Protein AF-A0A1G1J4V3-F1 (afdb_monomer)

Sequence (254 aa):
MGKGLREAYREEIAFQFPVYTYRNRQYRKEVDMVKKFLILSLFCLLAMSQSAKAEDSEPIQLAIFNPIQIVPETDSINGARLSLFYTVNKDVSGLSLVWLGVNRATGDVKGVEIGLGNWVEGSSYGLQAGLLNHAGKRFVGLQYGAVNITEGDFTGIQWGFVNWTEGFMHGSRCGVVNISKGQSAGADLGIVNYNDGSFNGFQGGFFNYAAEMRGVQLGLVNYTKSLNGLQIGLGNYNGNKEPLEFMVLVNWSF

Radius of gyration: 25.22 Å; Cα contacts (8 Å, |Δi|>4): 722; chains: 1; bounding box: 58×49×83 Å

Mean predicted aligned error: 10.56 Å

Solvent-accessible surface area (backbone atoms only — not comparable to full-atom values): 11334 Å² total; per-residue (Å²): 140,72,61,69,61,57,51,54,57,52,51,52,54,51,70,76,39,55,68,62,58,49,52,52,53,52,52,49,50,51,52,50,49,51,49,51,51,52,50,49,52,53,48,53,62,62,66,70,70,80,82,77,83,87,61,85,50,45,51,66,35,51,25,52,39,68,87,53,45,80,53,61,49,84,40,27,37,52,36,42,36,44,24,45,32,24,43,52,27,20,31,39,36,39,45,33,42,19,76,70,21,32,44,39,27,69,30,40,37,42,37,39,39,38,20,47,25,37,40,27,55,21,34,37,39,36,39,38,40,18,48,34,33,40,19,53,24,38,34,39,38,40,38,41,27,46,32,35,41,24,55,20,35,37,38,39,39,39,39,24,47,33,35,39,32,43,26,46,36,36,39,37,39,40,26,47,34,37,41,31,55,26,43,35,40,38,37,40,40,24,46,34,33,40,29,67,23,39,37,38,39,39,38,39,27,46,34,38,39,20,39,31,34,35,37,39,38,41,22,48,31,33,38,25,53,32,52,38,35,43,34,38,19,66,35,24,38,28,56,67,43,46,85,48,42,66,30,63,53,52,38,51,26,127

Structure (mmCIF, N/CA/C/O backbone):
data_AF-A0A1G1J4V3-F1
#
_entry.id   AF-A0A1G1J4V3-F1
#
loop_
_atom_site.group_PDB
_atom_site.id
_atom_site.type_symbol
_atom_site.label_atom_id
_atom_site.label_alt_id
_atom_site.label_comp_id
_atom_site.label_asym_id
_atom_site.label_entity_id
_atom_site.label_seq_id
_atom_site.pdbx_PDB_ins_code
_atom_site.Cartn_x
_atom_site.Cartn_y
_atom_site.Cartn_z
_atom_site.occupancy
_atom_site.B_iso_or_equiv
_atom_site.auth_seq_id
_atom_site.auth_comp_id
_atom_site.auth_asym_id
_atom_site.auth_atom_id
_atom_site.pdbx_PDB_model_num
ATOM 1 N N . MET A 1 1 ? 17.189 38.653 52.698 1.00 56.31 1 MET A N 1
ATOM 2 C CA . MET A 1 1 ? 18.578 38.548 52.191 1.00 56.31 1 MET A CA 1
ATOM 3 C C . MET A 1 1 ? 18.807 37.325 51.276 1.00 56.31 1 MET A C 1
ATOM 5 O O . MET A 1 1 ? 19.892 36.773 51.274 1.00 56.31 1 MET A O 1
ATOM 9 N N . GLY A 1 2 ? 17.812 36.877 50.487 1.00 58.66 2 GLY A N 1
ATOM 10 C CA . GLY A 1 2 ? 17.893 35.587 49.765 1.00 58.66 2 GLY A CA 1
ATOM 11 C C . GLY A 1 2 ? 17.504 35.604 48.280 1.00 58.66 2 GLY A C 1
ATOM 12 O O . GLY A 1 2 ? 17.433 34.538 47.671 1.00 58.66 2 GLY A O 1
ATOM 13 N N . LYS A 1 3 ? 17.206 36.771 47.692 1.00 56.06 3 LYS A N 1
ATOM 14 C CA . LYS A 1 3 ? 16.981 36.913 46.238 1.00 56.06 3 LYS A CA 1
ATOM 15 C C . LYS A 1 3 ? 18.261 37.343 45.510 1.00 56.06 3 LYS A C 1
ATOM 17 O O . LYS A 1 3 ? 18.681 36.629 44.612 1.00 56.06 3 LYS A O 1
ATOM 22 N N . GLY A 1 4 ? 18.955 38.375 46.002 1.00 59.69 4 GLY A N 1
ATOM 23 C CA . GLY A 1 4 ? 20.190 38.879 45.375 1.00 59.69 4 GLY A CA 1
ATOM 24 C C . GLY A 1 4 ? 21.350 37.874 45.319 1.00 59.69 4 GLY A C 1
ATOM 25 O O . GLY A 1 4 ? 22.029 37.786 44.306 1.00 59.69 4 GLY A O 1
ATOM 26 N N . LEU A 1 5 ? 21.528 37.032 46.347 1.00 56.00 5 LEU A N 1
ATOM 27 C CA . LEU A 1 5 ? 22.548 35.970 46.319 1.00 56.00 5 LEU A CA 1
ATOM 28 C C . LEU A 1 5 ? 22.244 34.890 45.266 1.00 56.00 5 LEU A C 1
ATOM 30 O O . LEU A 1 5 ? 23.160 34.347 44.668 1.00 56.00 5 LEU A O 1
ATOM 34 N N . ARG A 1 6 ? 20.968 34.592 44.982 1.00 58.69 6 ARG A N 1
ATOM 35 C CA . ARG A 1 6 ? 20.606 33.606 43.948 1.00 58.69 6 ARG A CA 1
ATOM 36 C C . ARG A 1 6 ? 20.805 34.132 42.529 1.00 58.69 6 ARG A C 1
ATOM 38 O O . ARG A 1 6 ? 21.073 33.335 41.637 1.00 58.69 6 ARG A O 1
ATOM 45 N N . GLU A 1 7 ? 20.667 35.438 42.324 1.00 61.53 7 GLU A N 1
ATOM 46 C CA . GLU A 1 7 ? 20.949 36.078 41.036 1.00 61.53 7 GLU A CA 1
ATOM 47 C C . GLU A 1 7 ? 22.458 36.167 40.788 1.00 61.53 7 GLU A C 1
ATOM 49 O O . GLU A 1 7 ? 22.907 35.722 39.736 1.00 61.53 7 GLU A O 1
ATOM 54 N N . ALA A 1 8 ? 23.244 36.575 41.792 1.00 59.72 8 ALA A N 1
ATOM 55 C CA . ALA A 1 8 ? 24.705 36.636 41.691 1.00 59.72 8 ALA A CA 1
ATOM 56 C C . ALA A 1 8 ? 25.340 35.268 41.358 1.00 59.72 8 ALA A C 1
ATOM 58 O O . ALA A 1 8 ? 26.113 35.161 40.409 1.00 59.72 8 ALA A O 1
ATOM 59 N N . TYR A 1 9 ? 24.930 34.192 42.045 1.00 57.94 9 TYR A N 1
ATOM 60 C CA . TYR A 1 9 ? 25.409 32.832 41.743 1.00 57.94 9 TYR A CA 1
ATOM 61 C C . TYR A 1 9 ? 24.977 32.331 40.352 1.00 57.94 9 TYR A C 1
ATOM 63 O O . TYR A 1 9 ? 25.657 31.507 39.741 1.00 57.94 9 TYR A O 1
ATOM 71 N N . ARG A 1 10 ? 23.833 32.797 39.830 1.00 59.44 10 ARG A N 1
ATOM 72 C CA . ARG A 1 10 ? 23.336 32.396 38.504 1.00 59.44 10 ARG A CA 1
ATOM 73 C C . ARG A 1 10 ? 24.115 33.081 37.380 1.00 59.44 10 ARG A C 1
ATOM 75 O O . ARG A 1 10 ? 24.318 32.459 36.337 1.00 59.44 10 ARG A O 1
ATOM 82 N N . GLU A 1 11 ? 24.542 34.325 37.584 1.00 59.97 11 GLU A N 1
ATOM 83 C CA . GLU A 1 11 ? 25.385 35.053 36.631 1.00 59.97 11 GLU A CA 1
ATOM 84 C C . GLU A 1 11 ? 26.816 34.504 36.594 1.00 59.97 11 GLU A C 1
ATOM 86 O O . GLU A 1 11 ? 27.369 34.316 35.510 1.00 59.97 11 GLU A O 1
ATOM 91 N N . GLU A 1 12 ? 27.373 34.132 37.747 1.00 56.44 12 GLU A N 1
ATOM 92 C CA . GLU A 1 12 ? 28.728 33.575 37.852 1.00 56.44 12 GLU A CA 1
ATOM 93 C C . GLU A 1 12 ? 28.860 32.225 37.115 1.00 56.44 12 GLU A C 1
ATOM 95 O O . GLU A 1 12 ? 29.763 32.033 36.297 1.00 56.44 12 GLU A O 1
ATOM 100 N N . ILE A 1 13 ? 27.879 31.326 37.273 1.00 58.06 13 ILE A N 1
ATOM 101 C CA . ILE A 1 13 ? 27.831 30.039 36.550 1.00 58.06 13 ILE A CA 1
ATOM 102 C C . ILE A 1 13 ? 27.669 30.242 35.031 1.00 58.06 13 ILE A C 1
ATOM 104 O O . ILE A 1 13 ? 28.211 29.469 34.234 1.00 58.06 13 ILE A O 1
ATOM 108 N N . ALA A 1 14 ? 26.933 31.275 34.606 1.00 58.00 14 ALA A N 1
ATOM 109 C CA . ALA A 1 14 ? 26.727 31.574 33.190 1.00 58.00 14 ALA A CA 1
ATOM 110 C C . ALA A 1 14 ? 28.000 32.101 32.505 1.00 58.00 14 ALA A C 1
ATOM 112 O O . ALA A 1 14 ? 28.198 31.829 31.319 1.00 58.00 14 ALA A O 1
ATOM 113 N N . PHE A 1 15 ? 28.858 32.806 33.249 1.00 57.84 15 PHE A N 1
ATOM 114 C CA . PHE A 1 15 ? 30.133 33.333 32.763 1.00 57.84 15 PHE A CA 1
ATOM 115 C C . PHE A 1 15 ? 31.221 32.251 32.677 1.00 57.84 15 PHE A C 1
ATOM 117 O O . PHE A 1 15 ? 32.025 32.249 31.748 1.00 57.84 15 PHE A O 1
ATOM 124 N N . GLN A 1 16 ? 31.216 31.293 33.608 1.00 56.09 16 GLN A N 1
ATOM 125 C CA . GLN A 1 16 ? 32.268 30.278 33.726 1.00 56.09 16 GLN A CA 1
ATOM 126 C C . GLN A 1 16 ? 32.087 29.084 32.766 1.00 56.09 16 GLN A C 1
ATOM 128 O O . GLN A 1 16 ? 33.067 28.438 32.398 1.00 56.09 16 GLN A O 1
ATOM 133 N N . PHE A 1 17 ? 30.858 28.813 32.298 1.00 52.53 17 PHE A N 1
ATOM 134 C CA . PHE A 1 17 ? 30.551 27.701 31.381 1.00 52.53 17 PHE A CA 1
ATOM 135 C C . PHE A 1 17 ? 29.611 28.098 30.217 1.00 52.53 17 PHE A C 1
ATOM 137 O O . PHE A 1 17 ? 28.511 27.545 30.081 1.00 52.53 17 PHE A O 1
ATOM 144 N N . PRO A 1 18 ? 30.024 29.014 29.319 1.00 54.16 18 PRO A N 1
ATOM 145 C CA . PRO A 1 18 ? 29.183 29.522 28.226 1.00 54.16 18 PRO A CA 1
ATOM 146 C C . PRO A 1 18 ? 28.734 28.434 27.230 1.00 54.16 18 PRO A C 1
ATOM 148 O O . PRO A 1 18 ? 27.651 28.516 26.651 1.00 54.16 18 PRO A O 1
ATOM 151 N N . VAL A 1 19 ? 29.516 27.361 27.067 1.00 54.78 19 VAL A N 1
ATOM 152 C CA . VAL A 1 19 ? 29.184 26.230 26.177 1.00 54.78 19 VAL A CA 1
ATOM 153 C C . VAL A 1 19 ? 28.007 25.398 26.720 1.00 54.78 19 VAL A C 1
ATOM 155 O O . VAL A 1 19 ? 27.162 24.938 25.949 1.00 54.78 19 VAL A O 1
ATOM 158 N N . TYR A 1 20 ? 27.888 25.251 28.045 1.00 49.25 20 TYR A N 1
ATOM 159 C CA . TYR A 1 20 ? 26.800 24.496 28.686 1.00 49.25 20 TYR A CA 1
ATOM 160 C C . TYR A 1 20 ? 25.460 25.241 28.632 1.00 49.25 20 TYR A C 1
ATOM 162 O O . TYR A 1 20 ? 24.407 24.635 28.408 1.00 49.25 20 TYR A O 1
ATOM 170 N N . THR A 1 21 ? 25.476 26.563 28.804 1.00 55.34 21 THR A N 1
ATOM 171 C CA . THR A 1 21 ? 24.269 27.399 28.723 1.00 55.34 21 THR A CA 1
ATOM 172 C C . THR A 1 21 ? 23.759 27.536 27.286 1.00 55.34 21 THR A C 1
ATOM 174 O O . THR A 1 21 ? 22.542 27.521 27.075 1.00 55.34 21 THR A O 1
ATOM 177 N N . TYR A 1 22 ? 24.651 27.585 26.289 1.00 54.62 22 TYR A N 1
ATOM 178 C CA . TYR A 1 22 ? 24.273 27.633 24.871 1.00 54.62 22 TYR A CA 1
ATOM 179 C C . TYR A 1 22 ? 23.640 26.317 24.391 1.00 54.62 22 TYR A C 1
ATOM 181 O O . TYR A 1 22 ? 22.544 26.329 23.821 1.00 54.62 22 TYR A O 1
ATOM 189 N N . ARG A 1 23 ? 24.258 25.170 24.718 1.00 55.69 23 ARG A N 1
ATOM 190 C CA . ARG A 1 23 ? 23.753 23.826 24.379 1.00 55.69 23 ARG A CA 1
ATOM 191 C C . ARG A 1 23 ? 22.359 23.566 24.962 1.00 55.69 23 ARG A C 1
ATOM 193 O O . ARG A 1 23 ? 21.488 23.047 24.271 1.00 55.69 23 ARG A O 1
ATOM 200 N N . ASN A 1 24 ? 22.103 24.021 26.190 1.00 59.16 24 ASN A N 1
ATOM 201 C CA . ASN A 1 24 ? 20.788 23.915 26.831 1.00 59.16 24 ASN A CA 1
ATOM 202 C C . ASN A 1 24 ? 19.710 24.817 26.204 1.00 59.16 24 ASN A C 1
ATOM 204 O O . ASN A 1 24 ? 18.535 24.451 26.212 1.00 59.16 24 ASN A O 1
ATOM 208 N N . ARG A 1 25 ? 20.066 25.993 25.662 1.00 63.16 25 ARG A N 1
ATOM 209 C CA . ARG A 1 25 ? 19.109 26.848 24.933 1.00 63.16 25 ARG A CA 1
ATOM 210 C C . ARG A 1 25 ? 18.728 26.243 23.586 1.00 63.16 25 ARG A C 1
ATOM 212 O O . ARG A 1 25 ? 17.556 26.295 23.227 1.00 63.16 25 ARG A O 1
ATOM 219 N N . GLN A 1 26 ? 19.691 25.673 22.865 1.00 66.12 26 GLN A N 1
ATOM 220 C CA . GLN A 1 26 ? 19.433 25.009 21.588 1.00 66.12 26 GLN A CA 1
ATOM 221 C C . GLN A 1 26 ? 18.597 23.735 21.782 1.00 66.12 26 GLN A C 1
ATOM 223 O O . GLN A 1 26 ? 17.546 23.608 21.162 1.00 66.12 26 GLN A O 1
ATOM 228 N N . TYR A 1 27 ? 18.969 22.886 22.746 1.00 69.25 27 TYR A N 1
ATOM 229 C CA . TYR A 1 27 ? 18.196 21.696 23.118 1.00 69.25 27 TYR A CA 1
ATOM 230 C C . TYR A 1 27 ? 16.759 22.044 23.534 1.00 69.25 27 TYR A C 1
ATOM 232 O O . TYR A 1 27 ? 15.804 21.405 23.105 1.00 69.25 27 TYR A O 1
ATOM 240 N N . ARG A 1 28 ? 16.567 23.115 24.318 1.00 74.12 28 ARG A N 1
ATOM 241 C CA . ARG A 1 28 ? 15.226 23.583 24.701 1.00 74.12 28 ARG A CA 1
ATOM 242 C C . ARG A 1 28 ? 14.405 24.045 23.494 1.00 74.12 28 ARG A C 1
ATOM 244 O O . ARG A 1 28 ? 13.230 23.714 23.422 1.00 74.12 28 ARG A O 1
ATOM 251 N N . LYS A 1 29 ? 15.013 24.753 22.535 1.00 76.62 29 LYS A N 1
ATOM 252 C CA . LYS A 1 29 ? 14.343 25.161 21.288 1.00 76.62 29 LYS A CA 1
ATOM 253 C C . LYS A 1 29 ? 13.947 23.963 20.425 1.00 76.62 29 LYS A C 1
ATOM 255 O O . LYS A 1 29 ? 12.850 23.977 19.882 1.00 76.62 29 LYS A O 1
ATOM 260 N N . GLU A 1 30 ? 14.803 22.951 20.311 1.00 76.19 30 GLU A N 1
ATOM 261 C CA . GLU A 1 30 ? 14.510 21.715 19.571 1.00 76.19 30 GLU A CA 1
ATOM 262 C C . GLU A 1 30 ? 13.371 20.934 20.235 1.00 76.19 30 GLU A C 1
ATOM 264 O O . GLU A 1 30 ? 12.400 20.581 19.572 1.00 76.19 30 GLU A O 1
ATOM 269 N N . VAL A 1 31 ? 13.409 20.765 21.560 1.00 75.75 31 VAL A N 1
ATOM 270 C CA . VAL A 1 31 ? 12.320 20.132 22.323 1.00 75.75 31 VAL A CA 1
ATOM 271 C C . VAL A 1 31 ? 11.013 20.918 22.194 1.00 75.75 31 VAL A C 1
ATOM 273 O O . VAL A 1 31 ? 9.955 20.320 22.009 1.00 75.75 31 VAL A O 1
ATOM 276 N N . ASP A 1 32 ? 11.056 22.249 22.262 1.00 81.25 32 ASP A N 1
ATOM 277 C CA . ASP A 1 32 ? 9.870 23.096 22.101 1.00 81.25 32 ASP A CA 1
ATOM 278 C C . ASP A 1 32 ? 9.332 23.059 20.664 1.00 81.25 32 ASP A C 1
ATOM 280 O O . ASP A 1 32 ? 8.120 23.094 20.460 1.00 81.25 32 ASP A O 1
ATOM 284 N N . MET A 1 33 ? 10.210 22.953 19.665 1.00 80.44 33 MET A N 1
ATOM 285 C CA . MET A 1 33 ? 9.840 22.778 18.260 1.00 80.44 33 MET A CA 1
ATOM 286 C C . MET A 1 33 ? 9.161 21.424 18.038 1.00 80.44 33 MET A C 1
ATOM 288 O O . MET A 1 33 ? 8.080 21.383 17.456 1.00 80.44 33 MET A O 1
ATOM 292 N N . VAL A 1 34 ? 9.734 20.341 18.571 1.00 76.50 34 VAL A N 1
ATOM 293 C CA . VAL A 1 34 ? 9.153 18.991 18.514 1.00 76.50 34 VAL A CA 1
ATOM 294 C C . VAL A 1 34 ? 7.804 18.954 19.230 1.00 76.50 34 VAL A C 1
ATOM 296 O O . VAL A 1 34 ? 6.837 18.446 18.677 1.00 76.50 34 VAL A O 1
ATOM 299 N N . LYS A 1 35 ? 7.683 19.563 20.415 1.00 78.31 35 LYS A N 1
ATOM 300 C CA . LYS A 1 35 ? 6.399 19.676 21.127 1.00 78.31 35 LYS A CA 1
ATOM 301 C C . LYS A 1 35 ? 5.358 20.444 20.323 1.00 78.31 35 LYS A C 1
ATOM 303 O O . LYS A 1 35 ? 4.226 19.990 20.226 1.00 78.31 35 LYS A O 1
ATOM 308 N N . LYS A 1 36 ? 5.721 21.586 19.731 1.00 81.31 36 LYS A N 1
ATOM 309 C CA . LYS A 1 36 ? 4.812 22.367 18.875 1.00 81.31 36 LYS A CA 1
ATOM 310 C C . LYS A 1 36 ? 4.374 21.573 17.651 1.00 81.31 36 LYS A C 1
ATOM 312 O O . LYS A 1 36 ? 3.202 21.620 17.303 1.00 81.31 36 LYS A O 1
ATOM 317 N N . PHE A 1 37 ? 5.286 20.822 17.040 1.00 84.38 37 PHE A N 1
ATOM 318 C CA . PHE A 1 37 ? 4.980 19.948 15.912 1.00 84.38 37 PHE A CA 1
ATOM 319 C C . PHE A 1 37 ? 4.046 18.795 16.315 1.00 84.38 37 PHE A C 1
ATOM 321 O O . PHE A 1 37 ? 3.071 18.521 15.620 1.00 84.38 37 PHE A O 1
ATOM 328 N N . LEU A 1 38 ? 4.276 18.169 17.473 1.00 76.19 38 LEU A N 1
ATOM 329 C CA . LEU A 1 38 ? 3.398 17.137 18.036 1.00 76.19 38 LEU A CA 1
ATOM 330 C C . LEU A 1 38 ? 2.008 17.685 18.389 1.00 76.19 38 LEU A C 1
ATOM 332 O O . LEU A 1 38 ? 1.002 17.050 18.102 1.00 76.19 38 LEU A O 1
ATOM 336 N N . ILE A 1 39 ? 1.931 18.885 18.964 1.00 78.38 39 ILE A N 1
ATOM 337 C CA . ILE A 1 39 ? 0.656 19.542 19.282 1.00 78.38 39 ILE A CA 1
ATOM 338 C C . ILE A 1 39 ? -0.091 19.919 18.000 1.00 78.38 39 ILE A C 1
ATOM 340 O O . ILE A 1 39 ? -1.295 19.707 17.915 1.00 78.38 39 ILE A O 1
ATOM 344 N N . LEU A 1 40 ? 0.609 20.453 16.995 1.00 77.44 40 LEU A N 1
ATOM 345 C CA . LEU A 1 40 ? 0.008 20.836 15.720 1.00 77.44 40 LEU A CA 1
ATOM 346 C C . LEU A 1 40 ? -0.489 19.611 14.947 1.00 77.44 40 LEU A C 1
ATOM 348 O O . LEU A 1 40 ? -1.598 19.637 14.429 1.00 77.44 40 LEU A O 1
ATOM 352 N N . SER A 1 41 ? 0.291 18.528 14.914 1.00 73.88 41 SER A N 1
ATOM 353 C CA . SER A 1 41 ? -0.138 17.266 14.301 1.00 73.88 41 SER A CA 1
ATOM 354 C C . SER A 1 41 ? -1.334 16.663 15.036 1.00 73.88 41 SER A C 1
ATOM 356 O O . SER A 1 41 ? -2.308 16.301 14.383 1.00 73.88 41 SER A O 1
ATOM 358 N N . LEU A 1 42 ? -1.337 16.655 16.373 1.00 68.56 42 LEU A N 1
ATOM 359 C CA . LEU A 1 42 ? -2.493 16.229 17.166 1.00 68.56 42 LEU A CA 1
ATOM 360 C C . LEU A 1 42 ? -3.731 17.101 16.898 1.00 68.56 42 LEU A C 1
ATOM 362 O O . LEU A 1 42 ? -4.834 16.582 16.764 1.00 68.56 42 LEU A O 1
ATOM 366 N N . PHE A 1 43 ? -3.561 18.418 16.766 1.00 73.62 43 PHE A N 1
ATOM 367 C CA . PHE A 1 43 ? -4.651 19.342 16.452 1.00 73.62 43 PHE A CA 1
ATOM 368 C C . PHE A 1 43 ? -5.197 19.139 15.032 1.00 73.62 43 PHE A C 1
ATOM 370 O O . PHE A 1 43 ? -6.410 19.122 14.843 1.00 73.62 43 PHE A O 1
ATOM 377 N N . CYS A 1 44 ? -4.327 18.924 14.040 1.00 66.62 44 CYS A N 1
ATOM 378 C CA . CYS A 1 44 ? -4.737 18.575 12.680 1.00 66.62 44 CYS A CA 1
ATOM 379 C C . CYS A 1 44 ? -5.500 17.244 12.649 1.00 66.62 44 CYS A C 1
ATOM 381 O O . CYS A 1 44 ? -6.539 17.173 12.003 1.00 66.62 44 CYS A O 1
ATOM 383 N N . LEU A 1 45 ? -5.045 16.230 13.395 1.00 58.91 45 LEU A N 1
ATOM 384 C CA . LEU A 1 45 ? -5.743 14.946 13.527 1.00 58.91 45 LEU A CA 1
ATOM 385 C C . LEU A 1 45 ? -7.141 15.109 14.146 1.00 58.91 45 LEU A C 1
ATOM 387 O O . LEU A 1 45 ? -8.095 14.502 13.669 1.00 58.91 45 LEU A O 1
ATOM 391 N N . LEU A 1 46 ? -7.287 15.971 15.158 1.00 54.62 46 LEU A N 1
ATOM 392 C CA . LEU A 1 46 ? -8.581 16.273 15.782 1.00 54.62 46 LEU A CA 1
ATOM 393 C C . LEU A 1 46 ? -9.506 17.092 14.865 1.00 54.62 46 LEU A C 1
ATOM 395 O O . LEU A 1 46 ? -10.721 16.896 14.884 1.00 54.62 46 LEU A O 1
ATOM 399 N N . ALA A 1 47 ? -8.954 17.985 14.039 1.00 53.47 47 ALA A N 1
ATOM 400 C CA . ALA A 1 47 ? -9.716 18.844 13.131 1.00 53.47 47 ALA A CA 1
ATOM 401 C C . ALA A 1 47 ? -10.296 18.102 11.909 1.00 53.47 47 ALA A C 1
ATOM 403 O O . ALA A 1 47 ? -11.242 18.592 11.294 1.00 53.47 47 ALA A O 1
ATOM 404 N N . MET A 1 48 ? -9.783 16.912 11.571 1.00 52.09 48 MET A N 1
ATOM 405 C CA . MET A 1 48 ? -10.285 16.086 10.459 1.00 52.09 48 MET A CA 1
ATOM 406 C C . MET A 1 48 ? -11.575 15.307 10.788 1.00 52.09 48 MET A C 1
ATOM 408 O O . MET A 1 48 ? -12.081 14.575 9.943 1.00 52.09 48 MET A O 1
ATOM 412 N N . SER A 1 49 ? -12.147 15.488 11.982 1.00 51.56 49 SER A N 1
ATOM 413 C CA . SER A 1 49 ? -13.353 14.786 12.453 1.00 51.56 49 SER A CA 1
ATOM 414 C C . SER A 1 49 ? -14.692 15.353 11.942 1.00 51.56 49 SER A C 1
ATOM 416 O O . SER A 1 49 ? -15.753 14.862 12.322 1.00 51.56 49 SER A O 1
ATOM 418 N N . GLN A 1 50 ? -14.702 16.356 11.057 1.00 55.91 50 GLN A N 1
ATOM 419 C CA . GLN A 1 50 ? -15.959 16.939 10.567 1.00 55.91 50 GLN A CA 1
ATOM 420 C C . GLN A 1 50 ? -16.414 16.354 9.225 1.00 55.91 50 GLN A C 1
ATOM 422 O O . GLN A 1 50 ? -16.081 16.877 8.164 1.00 55.91 50 GLN A O 1
ATOM 427 N N . SER A 1 51 ? -17.237 15.301 9.291 1.00 48.47 51 SER A N 1
ATOM 428 C CA . SER A 1 51 ? -18.523 15.165 8.571 1.00 48.47 51 SER A CA 1
ATOM 429 C C . SER A 1 51 ? -18.940 13.696 8.426 1.00 48.47 51 SER A C 1
ATOM 431 O O . SER A 1 51 ? -18.380 12.952 7.616 1.00 48.47 51 SER A O 1
ATOM 433 N N . ALA A 1 52 ? -19.994 13.306 9.144 1.00 42.50 52 ALA A N 1
ATOM 434 C CA . ALA A 1 52 ? -21.005 12.346 8.700 1.00 42.50 52 ALA A CA 1
ATOM 435 C C . ALA A 1 52 ? -22.235 12.478 9.613 1.00 42.50 52 ALA A C 1
ATOM 437 O O . ALA A 1 52 ? -22.100 12.720 10.810 1.00 42.50 52 ALA A O 1
ATOM 438 N N . LYS A 1 53 ? -23.430 12.392 9.021 1.00 43.53 53 LYS A N 1
ATOM 439 C CA . LYS A 1 53 ? -24.719 12.430 9.725 1.00 43.53 53 LYS A CA 1
ATOM 440 C C . LYS A 1 53 ? -24.753 11.371 10.832 1.00 43.53 53 LYS A C 1
ATOM 442 O O . LYS A 1 53 ? -24.276 10.265 10.609 1.00 43.53 53 LYS A O 1
ATOM 447 N N . ALA A 1 54 ? -25.341 11.726 11.973 1.00 43.16 54 ALA A N 1
ATOM 448 C CA . ALA A 1 54 ? -25.546 10.841 13.113 1.00 43.16 54 ALA A CA 1
ATOM 449 C C . ALA A 1 54 ? -26.440 9.647 12.728 1.00 43.16 54 ALA A C 1
ATOM 451 O O . ALA A 1 54 ? -27.664 9.750 12.704 1.00 43.16 54 ALA A O 1
ATOM 452 N N . GLU A 1 55 ? -25.799 8.542 12.361 1.00 56.72 55 GLU A N 1
ATOM 453 C CA . GLU A 1 55 ? -26.207 7.209 12.797 1.00 56.72 55 GLU A CA 1
ATOM 454 C C . GLU A 1 55 ? -25.789 7.102 14.276 1.00 56.72 55 GLU A C 1
ATOM 456 O O . GLU A 1 55 ? -24.779 7.714 14.655 1.00 56.72 55 GLU A O 1
ATOM 461 N N . ASP A 1 56 ? -26.586 6.433 15.116 1.00 69.06 56 ASP A N 1
ATOM 462 C CA . ASP A 1 56 ? -26.277 6.251 16.540 1.00 69.06 56 ASP A CA 1
ATOM 463 C C . ASP A 1 56 ? -24.841 5.722 16.663 1.00 69.06 56 ASP A C 1
ATOM 465 O O . ASP A 1 56 ? -24.519 4.619 16.221 1.00 69.06 56 ASP A O 1
ATOM 469 N N . SER A 1 57 ? -23.942 6.582 17.143 1.00 85.00 57 SER A N 1
ATOM 470 C CA . SER A 1 57 ? -22.516 6.297 17.228 1.00 85.00 57 SER A CA 1
ATOM 471 C C . SER A 1 57 ? -22.030 6.599 18.627 1.00 85.00 57 SER A C 1
ATOM 473 O O . SER A 1 57 ? -22.285 7.669 19.185 1.00 85.00 57 SER A O 1
ATOM 475 N N . GLU A 1 58 ? -21.322 5.634 19.193 1.00 93.56 58 GLU A N 1
ATOM 476 C CA . GLU A 1 58 ? -20.844 5.715 20.559 1.00 93.56 58 GLU A CA 1
ATOM 477 C C . GLU A 1 58 ? -19.517 6.486 20.596 1.00 93.56 58 GLU A C 1
ATOM 479 O O . GLU A 1 58 ? -18.642 6.280 19.747 1.00 93.56 58 GLU A O 1
ATOM 484 N N . PRO A 1 59 ? -19.313 7.395 21.562 1.00 94.25 59 PRO A N 1
ATOM 485 C CA . PRO A 1 59 ? -18.114 8.225 21.598 1.00 94.25 59 PRO A CA 1
ATOM 486 C C . PRO A 1 59 ? -16.870 7.463 22.070 1.00 94.25 59 PRO A C 1
ATOM 488 O O . PRO A 1 59 ? -15.741 7.846 21.755 1.00 94.25 59 PRO A O 1
ATOM 491 N N . ILE A 1 60 ? -17.052 6.411 22.872 1.00 94.06 60 ILE A N 1
ATOM 492 C CA . ILE A 1 60 ? -15.964 5.654 23.491 1.00 94.06 60 ILE A CA 1
ATOM 493 C C . ILE A 1 60 ? -16.266 4.160 23.392 1.00 94.06 60 ILE A C 1
ATOM 495 O O . ILE A 1 60 ? -17.325 3.710 23.813 1.00 94.06 60 ILE A O 1
ATOM 499 N N . GLN A 1 61 ? -15.287 3.394 22.918 1.00 95.00 61 GLN A N 1
ATOM 500 C CA . GLN A 1 61 ? -15.287 1.935 22.922 1.00 95.00 61 GLN A CA 1
ATOM 501 C C . GLN A 1 61 ? -14.100 1.416 23.731 1.00 95.00 61 GLN A C 1
ATOM 503 O O . GLN A 1 61 ? -12.961 1.838 23.525 1.00 95.00 61 GLN A O 1
ATOM 508 N N . LEU A 1 62 ? -14.375 0.460 24.616 1.00 95.69 62 LEU A N 1
ATOM 509 C CA . LEU A 1 62 ? -13.391 -0.290 25.392 1.00 95.69 62 LEU A CA 1
ATOM 510 C C . LEU A 1 62 ? -13.595 -1.785 25.145 1.00 95.69 62 LEU A C 1
ATOM 512 O O . LEU A 1 62 ? -14.708 -2.294 25.284 1.00 95.69 62 LEU A O 1
ATOM 516 N N . ALA A 1 63 ? -12.518 -2.496 24.819 1.00 94.44 63 ALA A N 1
ATOM 517 C CA . ALA A 1 63 ? -12.559 -3.932 24.558 1.00 94.44 63 ALA A CA 1
ATOM 518 C C . ALA A 1 63 ? -11.329 -4.654 25.123 1.00 94.44 63 ALA A C 1
ATOM 520 O O . ALA A 1 63 ? -10.226 -4.112 25.141 1.00 94.44 63 ALA A O 1
ATOM 521 N N . ILE A 1 64 ? -11.485 -5.913 25.534 1.00 89.81 64 ILE A N 1
ATOM 522 C CA . ILE A 1 64 ? -10.336 -6.785 25.836 1.00 89.81 64 ILE A CA 1
ATOM 523 C C . ILE A 1 64 ? -10.048 -7.654 24.609 1.00 89.81 64 ILE A C 1
ATOM 525 O O . ILE A 1 64 ? -8.958 -7.585 24.042 1.00 89.81 64 ILE A O 1
ATOM 529 N N . PHE A 1 65 ? -11.052 -8.413 24.171 1.00 89.12 65 PHE A N 1
ATOM 530 C CA . PHE A 1 65 ? -11.092 -9.173 22.922 1.00 89.12 65 PHE A CA 1
ATOM 531 C C . PHE A 1 65 ? -12.562 -9.289 22.489 1.00 89.12 65 PHE A C 1
ATOM 533 O O . PHE A 1 65 ? -13.389 -9.589 23.341 1.00 89.12 65 PHE A O 1
ATOM 540 N N . ASN A 1 66 ? -12.922 -9.071 21.219 1.00 78.00 66 ASN A N 1
ATOM 541 C CA . ASN A 1 66 ? -14.301 -9.306 20.740 1.00 78.00 66 ASN A CA 1
ATOM 542 C C . ASN A 1 66 ? -14.709 -10.777 21.016 1.00 78.00 66 ASN A C 1
ATOM 544 O O . ASN A 1 66 ? -13.921 -11.663 20.667 1.00 78.00 66 ASN A O 1
ATOM 548 N N . PRO A 1 67 ? -15.878 -11.075 21.632 1.00 85.69 67 PRO A N 1
ATOM 549 C CA . PRO A 1 67 ? -17.023 -10.191 21.909 1.00 85.69 67 PRO A CA 1
ATOM 550 C C . PRO A 1 67 ? -17.046 -9.457 23.262 1.00 85.69 67 PRO A C 1
ATOM 552 O O . PRO A 1 67 ? -18.035 -8.807 23.584 1.00 85.69 67 PRO A O 1
ATOM 555 N N . ILE A 1 68 ? -15.988 -9.514 24.073 1.00 92.00 68 ILE A N 1
ATOM 556 C CA . ILE A 1 68 ? -15.875 -8.739 25.319 1.00 92.00 68 ILE A CA 1
ATOM 557 C C . ILE A 1 68 ? -15.508 -7.278 25.000 1.00 92.00 68 ILE A C 1
ATOM 559 O O . ILE A 1 68 ? -14.337 -6.877 25.047 1.00 92.00 68 ILE A O 1
ATOM 563 N N . GLN A 1 69 ? -16.539 -6.496 24.677 1.00 95.06 69 GLN A N 1
ATOM 564 C CA . GLN A 1 69 ? -16.492 -5.060 24.394 1.00 95.06 69 GLN A CA 1
ATOM 565 C C . GLN A 1 69 ? -17.774 -4.349 24.867 1.00 95.06 69 GLN A C 1
ATOM 567 O O . GLN A 1 69 ? -18.815 -4.991 24.991 1.00 95.06 69 GLN A O 1
ATOM 572 N N . ILE A 1 70 ? -17.698 -3.048 25.180 1.00 94.56 70 ILE A N 1
ATOM 573 C CA . ILE A 1 70 ? -18.838 -2.292 25.750 1.00 94.56 70 ILE A CA 1
ATOM 574 C C . ILE A 1 70 ? -19.842 -1.810 24.694 1.00 94.56 70 ILE A C 1
ATOM 576 O O . ILE A 1 70 ? -21.013 -1.633 25.017 1.00 94.56 70 ILE A O 1
ATOM 580 N N . VAL A 1 71 ? -19.393 -1.629 23.450 1.00 93.19 71 VAL A N 1
ATOM 581 C CA . VAL A 1 71 ? -20.231 -1.302 22.290 1.00 93.19 71 VAL A CA 1
ATOM 582 C C . VAL A 1 71 ? -20.314 -2.522 21.363 1.00 93.19 71 VAL A C 1
ATOM 584 O O . VAL A 1 71 ? -19.256 -3.077 21.039 1.00 93.19 71 VAL A O 1
ATOM 587 N N . PRO A 1 72 ? -21.514 -2.947 20.924 1.00 93.75 72 PRO A N 1
ATOM 588 C CA . PRO A 1 72 ? -21.698 -4.017 19.944 1.00 93.75 72 PRO A CA 1
ATOM 589 C C . PRO A 1 72 ? -20.938 -3.792 18.629 1.00 93.75 72 PRO A C 1
ATOM 591 O O . PRO A 1 72 ? -20.671 -2.667 18.217 1.00 93.75 72 PRO A O 1
ATOM 594 N N . GLU A 1 73 ? -20.614 -4.880 17.927 1.00 95.12 73 GLU A N 1
ATOM 595 C CA . GLU A 1 73 ? -19.850 -4.807 16.671 1.00 95.12 73 GLU A CA 1
ATOM 596 C C . GLU A 1 73 ? -20.625 -4.194 15.496 1.00 95.12 73 GLU A C 1
ATOM 598 O O . GLU A 1 73 ? -20.012 -3.724 14.540 1.00 95.12 73 GLU A O 1
ATOM 603 N N . THR A 1 74 ? -21.957 -4.172 15.577 1.00 94.31 74 THR A N 1
ATOM 604 C CA . THR A 1 74 ? -22.852 -3.558 14.585 1.00 94.31 74 THR A CA 1
ATOM 605 C C . THR A 1 74 ? -22.858 -2.039 14.642 1.00 94.31 74 THR A C 1
ATOM 607 O O . THR A 1 74 ? -23.280 -1.401 13.677 1.00 94.31 74 THR A O 1
ATOM 610 N N . ASP A 1 75 ? -22.393 -1.476 15.754 1.00 95.12 75 ASP A N 1
ATOM 611 C CA . ASP A 1 75 ? -22.537 -0.063 16.051 1.00 95.12 75 ASP A CA 1
ATOM 612 C C . ASP A 1 75 ? -21.237 0.670 15.716 1.00 95.12 75 ASP A C 1
ATOM 614 O O . ASP A 1 75 ? -20.129 0.108 15.744 1.00 95.12 75 ASP A O 1
ATOM 618 N N . SER A 1 76 ? -21.387 1.943 15.366 1.00 97.00 76 SER A N 1
ATOM 619 C CA . SER A 1 76 ? -20.290 2.794 14.919 1.00 97.00 76 SER A CA 1
ATOM 620 C C . SER A 1 76 ? -19.698 3.587 16.081 1.00 97.00 76 SER A C 1
ATOM 622 O O . SER A 1 76 ? -20.389 3.934 17.035 1.00 97.00 76 SER A O 1
ATOM 624 N N . ILE A 1 77 ? -18.408 3.908 15.995 1.00 97.06 77 ILE A N 1
ATOM 625 C CA . ILE A 1 77 ? -17.691 4.692 17.006 1.00 97.06 77 ILE A CA 1
A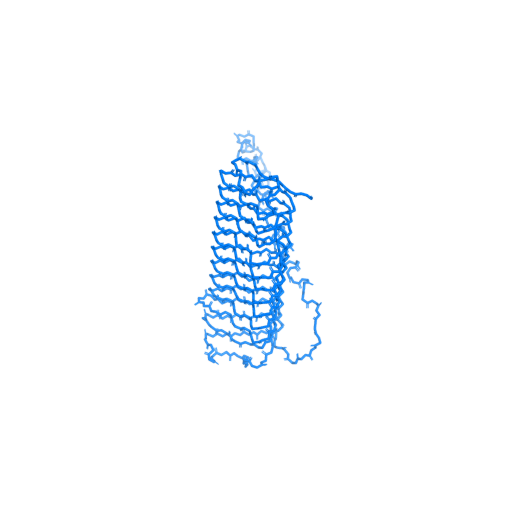TOM 626 C C . ILE A 1 77 ? -17.331 6.060 16.438 1.00 97.06 77 ILE A C 1
ATOM 628 O O . ILE A 1 77 ? -16.768 6.152 15.348 1.00 97.06 77 ILE A O 1
ATOM 632 N N . ASN A 1 78 ? -17.596 7.125 17.190 1.00 96.94 78 ASN A N 1
ATOM 633 C CA . ASN A 1 78 ? -17.180 8.485 16.852 1.00 96.94 78 ASN A CA 1
ATOM 634 C C . ASN A 1 78 ? -16.433 9.132 18.025 1.00 96.94 78 ASN A C 1
ATOM 636 O O . ASN A 1 78 ? -16.996 9.893 18.810 1.00 96.94 78 ASN A O 1
ATOM 640 N N . GLY A 1 79 ? -15.151 8.805 18.151 1.00 94.88 79 GLY A N 1
ATOM 641 C CA . GLY A 1 79 ? -14.293 9.296 19.220 1.00 94.88 79 GLY A CA 1
ATOM 642 C C . GLY A 1 79 ? -13.087 8.393 19.437 1.00 94.88 79 GLY A C 1
ATOM 643 O O . GLY A 1 79 ? -12.142 8.433 18.650 1.00 94.88 79 GLY A O 1
ATOM 644 N N . ALA A 1 80 ? -13.083 7.615 20.521 1.00 96.56 80 ALA A N 1
ATOM 645 C CA . ALA A 1 80 ? -11.943 6.786 20.911 1.00 96.56 80 ALA A CA 1
ATOM 646 C C . ALA A 1 80 ? -12.315 5.306 21.051 1.00 96.56 80 ALA A C 1
ATOM 648 O O . ALA A 1 80 ? -13.147 4.942 21.877 1.00 96.56 80 ALA A O 1
ATOM 649 N N . ARG A 1 81 ? -11.630 4.439 20.306 1.00 9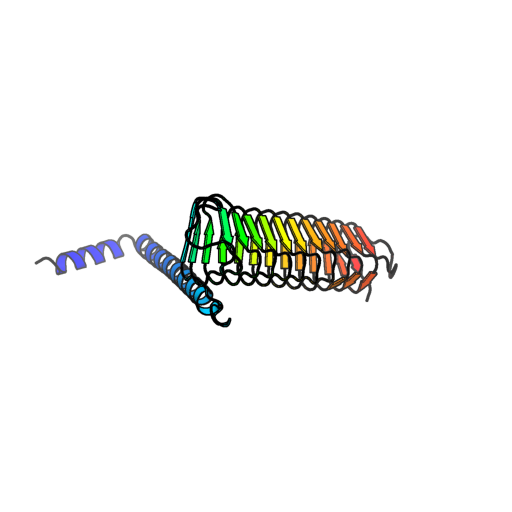7.50 81 ARG A N 1
ATOM 650 C CA . ARG A 1 81 ? -11.694 2.982 20.429 1.00 97.50 81 ARG A CA 1
ATOM 651 C C . ARG A 1 81 ? -10.386 2.459 21.007 1.00 97.50 81 ARG A C 1
ATOM 653 O O . ARG A 1 81 ? -9.346 2.547 20.361 1.00 97.50 81 ARG A O 1
ATOM 660 N N . LEU A 1 82 ? -10.433 1.921 22.221 1.00 97.31 82 LEU A N 1
ATOM 661 C CA . LEU A 1 82 ? -9.269 1.394 22.930 1.00 97.31 82 LEU A CA 1
ATOM 662 C C . LEU A 1 82 ? -9.464 -0.095 23.211 1.00 97.31 82 LEU A C 1
ATOM 664 O O . LEU A 1 82 ? -10.457 -0.498 23.818 1.00 97.31 82 LEU A O 1
ATOM 668 N N . SER A 1 83 ? -8.507 -0.922 22.800 1.00 96.19 83 SER A N 1
ATOM 669 C CA . SER A 1 83 ? -8.554 -2.360 23.054 1.00 96.19 83 SER A CA 1
ATOM 670 C C . SER A 1 83 ? -7.210 -2.937 23.476 1.00 96.19 83 SER A C 1
ATOM 672 O O . SER A 1 83 ? -6.146 -2.409 23.146 1.00 96.19 83 SER A O 1
ATOM 674 N N . LEU A 1 84 ? -7.251 -4.049 24.207 1.00 94.00 84 LEU A N 1
ATOM 675 C CA . LEU A 1 84 ? -6.044 -4.788 24.555 1.00 94.00 84 LEU A CA 1
ATOM 676 C C . LEU A 1 84 ? -5.581 -5.694 23.403 1.00 94.00 84 LEU A C 1
ATOM 678 O O . LEU A 1 84 ? -4.413 -5.620 23.023 1.00 94.00 84 LEU A O 1
ATOM 682 N N . PHE A 1 85 ? -6.480 -6.501 22.827 1.00 95.38 85 PHE A N 1
ATOM 683 C CA . PHE A 1 85 ? -6.125 -7.509 21.816 1.00 95.38 85 PHE A CA 1
ATOM 684 C C . PHE A 1 85 ? -6.966 -7.462 20.541 1.00 95.38 85 PHE A C 1
ATOM 686 O O . PHE A 1 85 ? -6.429 -7.652 19.454 1.00 95.38 85 PHE A O 1
ATOM 693 N N . TYR A 1 86 ? -8.280 -7.269 20.631 1.00 95.88 86 TYR A N 1
ATOM 694 C CA . TYR A 1 86 ? -9.137 -7.362 19.449 1.00 95.88 86 TYR A CA 1
ATOM 695 C C . TYR A 1 86 ? -10.437 -6.593 19.635 1.00 95.88 86 TYR A C 1
ATOM 697 O O . TYR A 1 86 ? -11.094 -6.723 20.668 1.00 95.88 86 TYR A O 1
ATOM 705 N N . THR A 1 87 ? -10.823 -5.826 18.621 1.00 96.62 87 THR A N 1
ATOM 706 C CA . THR A 1 87 ? -12.054 -5.032 18.623 1.00 96.62 87 THR A CA 1
ATOM 707 C C . THR A 1 87 ? -12.679 -5.003 17.236 1.00 96.62 87 THR A C 1
ATOM 709 O O . THR A 1 87 ? -11.963 -4.999 16.230 1.00 96.62 87 THR A O 1
ATOM 712 N N . VAL A 1 88 ? -14.012 -4.999 17.193 1.00 97.69 88 VAL A N 1
ATOM 713 C CA . VAL A 1 88 ? -14.794 -4.965 15.955 1.00 97.69 88 VAL A CA 1
ATOM 714 C C . VAL A 1 88 ? -15.916 -3.951 16.121 1.00 97.69 88 VAL A C 1
ATOM 716 O O . VAL A 1 88 ? -16.647 -4.012 17.106 1.00 97.69 88 VAL A O 1
ATOM 719 N N . ASN A 1 89 ? -16.043 -3.037 15.164 1.00 97.12 89 ASN A N 1
ATOM 720 C CA . ASN A 1 89 ? -17.148 -2.082 15.053 1.00 97.12 89 ASN A CA 1
ATOM 721 C C . ASN A 1 89 ? -17.471 -1.855 13.572 1.00 97.12 89 ASN A C 1
ATOM 723 O O . ASN A 1 89 ? -16.642 -2.175 12.716 1.00 97.12 89 ASN A O 1
ATOM 727 N N . LYS A 1 90 ? -18.645 -1.298 13.267 1.00 97.06 90 LYS A N 1
ATOM 728 C CA . LYS A 1 90 ? -19.062 -1.039 11.886 1.00 97.06 90 LYS A CA 1
ATOM 729 C C . LYS A 1 90 ? -18.215 0.068 11.262 1.00 97.06 90 LYS A C 1
ATOM 731 O O . LYS A 1 90 ? -17.298 -0.232 10.503 1.00 97.06 90 LYS A O 1
ATOM 736 N N . ASP A 1 91 ? -18.476 1.320 11.625 1.00 97.81 91 ASP A N 1
ATOM 737 C CA . ASP A 1 91 ? -17.674 2.471 11.206 1.00 97.81 91 ASP A CA 1
ATOM 738 C C . ASP A 1 91 ? -16.889 3.037 12.392 1.00 97.81 91 ASP A C 1
ATOM 740 O O . ASP A 1 91 ? -17.345 2.984 13.537 1.00 97.81 91 ASP A O 1
ATOM 744 N N . VAL A 1 92 ? -15.710 3.606 12.138 1.00 97.69 92 VAL A N 1
ATOM 745 C CA . VAL A 1 92 ? -14.899 4.248 13.186 1.00 97.69 92 VAL A CA 1
ATOM 746 C C . VAL A 1 92 ? -14.403 5.605 12.719 1.00 97.69 92 VAL A C 1
ATOM 748 O O . VAL A 1 92 ? -13.644 5.714 11.763 1.00 97.69 92 VAL A O 1
ATOM 751 N N . SER A 1 93 ? -14.791 6.654 13.431 1.00 97.69 93 SER A N 1
ATOM 752 C CA . SER A 1 93 ? -14.291 8.012 13.252 1.00 97.69 93 SER A CA 1
ATOM 753 C C . SER A 1 93 ? -13.509 8.431 14.496 1.00 97.69 93 SER A C 1
ATOM 755 O O . SER A 1 93 ? -14.046 8.389 15.600 1.00 97.69 93 SER A O 1
ATOM 757 N N . GLY A 1 94 ? -12.245 8.829 14.341 1.00 96.19 94 GLY A N 1
ATOM 758 C CA . GLY A 1 94 ? -11.388 9.292 15.438 1.00 96.19 94 GLY A CA 1
ATOM 759 C C . GLY A 1 94 ? -10.151 8.423 15.690 1.00 96.19 94 GLY A C 1
ATOM 760 O O . GLY A 1 94 ? -9.419 8.089 14.760 1.00 96.19 94 GLY A O 1
ATOM 761 N N . LEU A 1 95 ? -9.858 8.128 16.958 1.00 97.62 95 LEU A N 1
ATOM 762 C CA . LEU A 1 95 ? -8.668 7.382 17.377 1.00 97.62 95 LEU A CA 1
ATOM 763 C C . LEU A 1 95 ? -9.020 5.927 17.676 1.00 97.62 95 LEU A C 1
ATOM 765 O O . LEU A 1 95 ? -9.878 5.650 18.507 1.00 97.62 95 LEU A O 1
ATOM 769 N N . SER A 1 96 ? -8.274 5.006 17.084 1.00 98.00 96 SER A N 1
ATOM 770 C CA . SER A 1 96 ? -8.373 3.578 17.324 1.00 98.00 96 SER A CA 1
ATOM 771 C C . SER A 1 96 ? -7.016 3.003 17.710 1.00 98.00 96 SER A C 1
ATOM 773 O O . SER A 1 96 ? -6.086 2.998 16.907 1.00 98.00 96 SER A O 1
ATOM 775 N N . LEU A 1 97 ? -6.891 2.510 18.938 1.00 97.94 97 LEU A N 1
ATOM 776 C CA . LEU A 1 97 ? -5.657 1.942 19.473 1.00 97.94 97 LEU A CA 1
ATOM 777 C C . LEU A 1 97 ? -5.910 0.536 20.015 1.00 97.94 97 LEU A C 1
ATOM 779 O O . LEU A 1 97 ? -6.720 0.352 20.923 1.00 97.94 97 LEU A O 1
ATOM 783 N N . VAL A 1 98 ? -5.147 -0.436 19.516 1.00 97.06 98 VAL A N 1
ATOM 784 C CA . VAL A 1 98 ? -5.061 -1.784 20.090 1.00 97.06 98 VAL A CA 1
ATOM 785 C C . VAL A 1 98 ? -3.634 -2.045 20.522 1.00 97.06 98 VAL A C 1
ATOM 787 O O . VAL A 1 98 ? -2.707 -1.909 19.728 1.00 97.06 98 VAL A O 1
ATOM 790 N N . TRP A 1 99 ? -3.448 -2.422 21.783 1.00 91.25 99 TRP A N 1
ATOM 791 C CA . TRP A 1 99 ? -2.110 -2.556 22.356 1.00 91.25 99 TRP A CA 1
ATOM 792 C C . TRP A 1 99 ? -1.323 -3.737 21.768 1.00 91.25 99 TRP A C 1
ATOM 794 O O . TRP A 1 99 ? -0.201 -3.561 21.303 1.00 91.25 99 TRP A O 1
ATOM 804 N N . LEU A 1 100 ? -1.907 -4.939 21.762 1.00 94.06 100 LEU A N 1
ATOM 805 C CA . LEU A 1 100 ? -1.248 -6.183 21.342 1.00 94.06 100 LEU A CA 1
ATOM 806 C C . LEU A 1 100 ? -2.126 -7.005 20.394 1.00 94.06 100 LEU A C 1
ATOM 808 O O . LEU A 1 100 ? -2.240 -8.222 20.533 1.00 94.06 100 LEU A O 1
ATOM 812 N N . GLY A 1 101 ? -2.751 -6.358 19.413 1.00 95.56 101 GLY A N 1
ATOM 813 C CA . GLY A 1 101 ? -3.508 -7.101 18.412 1.00 95.56 101 GLY A CA 1
ATOM 814 C C . GLY A 1 101 ? -4.149 -6.245 17.334 1.00 95.56 101 GLY A C 1
ATOM 815 O O . GLY A 1 101 ? -3.464 -5.418 16.737 1.00 95.56 101 GLY A O 1
ATOM 816 N N . VAL A 1 102 ? -5.415 -6.508 17.014 1.00 97.00 102 VAL A N 1
ATOM 817 C CA . VAL A 1 102 ? -6.000 -6.125 15.724 1.00 97.00 102 VAL A CA 1
ATOM 818 C C . VAL A 1 102 ? -7.218 -5.213 15.872 1.00 97.00 102 VAL A C 1
ATOM 820 O O . VAL A 1 102 ? -8.156 -5.513 16.611 1.00 97.00 102 VAL A O 1
ATOM 823 N N . ASN A 1 103 ? -7.209 -4.118 15.114 1.00 97.00 103 ASN A N 1
ATOM 824 C CA . ASN A 1 103 ? -8.383 -3.314 14.795 1.00 97.00 103 ASN A CA 1
ATOM 825 C C . ASN A 1 103 ? -9.133 -3.970 13.632 1.00 97.00 103 ASN A C 1
ATOM 827 O O . ASN A 1 103 ? -8.523 -4.208 12.589 1.00 97.00 103 ASN A O 1
ATOM 831 N N . ARG A 1 104 ? -10.441 -4.216 13.765 1.00 98.25 104 ARG A N 1
ATOM 832 C CA . ARG A 1 104 ? -11.298 -4.560 12.622 1.00 98.25 104 ARG A CA 1
ATOM 833 C C . ARG A 1 104 ? -12.453 -3.572 12.488 1.00 98.25 104 ARG A C 1
ATOM 835 O O . ARG A 1 104 ? -13.086 -3.228 13.487 1.00 98.25 104 ARG A O 1
ATOM 842 N N . ALA A 1 105 ? -12.727 -3.133 11.268 1.00 98.12 105 ALA A N 1
ATOM 843 C CA . AL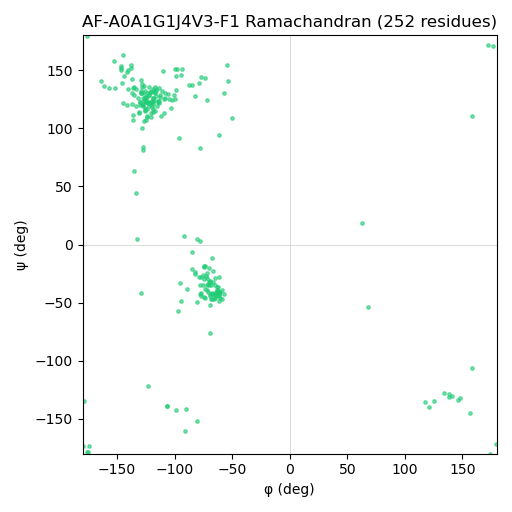A A 1 105 ? 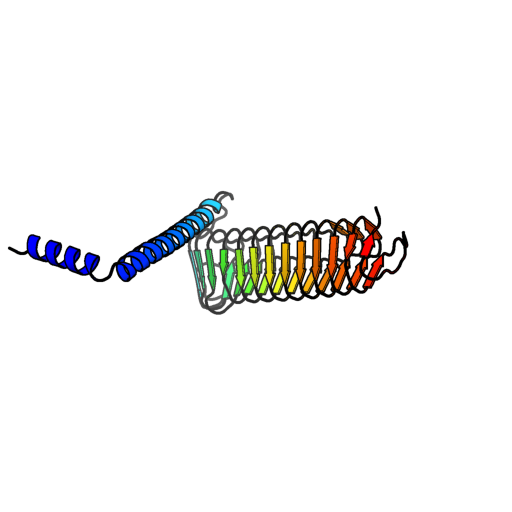-13.927 -2.391 10.908 1.00 98.12 105 ALA A CA 1
ATOM 844 C C . ALA A 1 105 ? -14.599 -3.044 9.694 1.00 98.12 105 ALA A C 1
ATOM 846 O O . ALA A 1 105 ? -13.926 -3.351 8.708 1.00 98.12 105 ALA A O 1
ATOM 847 N N . THR A 1 106 ? -15.907 -3.292 9.767 1.00 98.19 106 THR A N 1
ATOM 848 C CA . THR A 1 106 ? -16.667 -3.881 8.643 1.00 98.19 106 THR A CA 1
ATOM 849 C C . THR A 1 106 ? -17.143 -2.821 7.643 1.00 98.19 106 THR A C 1
ATOM 851 O O . THR A 1 106 ? -17.462 -3.131 6.499 1.00 98.19 106 THR A O 1
ATOM 854 N N . GLY A 1 107 ? -17.217 -1.566 8.080 1.00 98.00 107 GLY A N 1
ATOM 855 C CA . GLY A 1 107 ? -17.518 -0.386 7.280 1.00 98.00 107 GLY A CA 1
ATOM 856 C C . GLY A 1 107 ? -16.275 0.471 7.056 1.00 98.00 107 GLY A C 1
ATOM 857 O O . GLY A 1 107 ? -15.190 -0.046 6.779 1.00 98.00 107 GLY A O 1
ATOM 858 N N . ASP A 1 108 ? -16.448 1.785 7.153 1.00 98.38 108 ASP A N 1
ATOM 859 C CA . ASP A 1 108 ? -15.413 2.768 6.855 1.00 98.38 108 ASP A CA 1
ATOM 860 C C . ASP A 1 108 ? -14.692 3.258 8.122 1.00 98.38 108 ASP A C 1
ATOM 862 O O . ASP A 1 108 ? -15.266 3.370 9.209 1.00 98.38 108 ASP A O 1
ATOM 866 N N . VAL A 1 109 ? -13.424 3.638 7.964 1.00 98.56 109 VAL A N 1
ATOM 867 C CA . VAL A 1 109 ? -12.631 4.283 9.015 1.00 98.56 109 VAL A CA 1
ATOM 868 C C . VAL A 1 109 ? -12.179 5.672 8.585 1.00 98.56 109 VAL A C 1
ATOM 870 O O . VAL A 1 109 ? -11.665 5.871 7.488 1.00 98.56 109 VAL A O 1
ATOM 873 N N . LYS A 1 110 ? -12.339 6.654 9.470 1.00 98.56 110 LYS A N 1
ATOM 874 C CA . LYS A 1 110 ? -11.867 8.032 9.303 1.00 98.56 110 LYS A CA 1
ATOM 875 C C . LYS A 1 110 ? -11.063 8.447 10.530 1.00 98.56 110 LYS A C 1
ATOM 877 O O . LYS A 1 110 ? -11.635 8.812 11.552 1.00 98.56 110 LYS A O 1
ATOM 882 N N . GLY A 1 111 ? -9.740 8.417 10.449 1.00 97.56 111 GLY A N 1
ATOM 883 C CA . GLY A 1 111 ? -8.881 8.851 11.546 1.00 97.56 111 GLY A CA 1
ATOM 884 C C . GLY A 1 111 ? -7.589 8.058 11.659 1.00 97.56 111 GLY A C 1
ATOM 885 O O . GLY A 1 111 ? -6.873 7.886 10.676 1.00 97.56 111 GLY A O 1
ATOM 886 N N . VAL A 1 112 ? -7.247 7.647 12.878 1.00 98.44 112 VAL A N 1
ATOM 887 C CA . VAL A 1 112 ? -5.970 7.001 13.199 1.00 98.44 112 VAL A CA 1
ATOM 888 C C . VAL A 1 112 ? -6.216 5.603 13.735 1.00 98.44 112 VAL A C 1
ATOM 890 O O . VAL A 1 112 ? -6.862 5.453 14.766 1.00 98.44 112 VAL A O 1
ATOM 893 N N . GLU A 1 113 ? -5.634 4.599 13.091 1.00 98.38 113 GLU A N 1
ATOM 894 C CA . GLU A 1 113 ? -5.616 3.216 13.554 1.00 98.38 113 GLU A CA 1
ATOM 895 C C . GLU A 1 113 ? -4.188 2.783 13.882 1.00 98.38 113 GLU A C 1
ATOM 897 O O . GLU A 1 113 ? -3.292 2.843 13.039 1.00 98.38 113 GLU A O 1
ATOM 902 N N . ILE A 1 114 ? -3.974 2.351 15.123 1.00 98.50 114 ILE A N 1
ATOM 903 C CA . ILE A 1 114 ? -2.702 1.826 15.615 1.00 98.50 114 ILE A CA 1
ATOM 904 C C . ILE A 1 114 ? -2.953 0.440 16.208 1.00 98.50 114 ILE A C 1
ATOM 906 O O . ILE A 1 114 ? -3.807 0.280 17.084 1.00 98.50 114 ILE A O 1
ATOM 910 N N . GLY A 1 115 ? -2.197 -0.555 15.753 1.00 97.38 115 GLY A N 1
ATOM 911 C CA . GLY A 1 115 ? -2.269 -1.931 16.243 1.00 97.38 115 GLY A CA 1
ATOM 912 C C . GLY A 1 115 ? -1.208 -2.820 15.603 1.00 97.38 115 GLY A C 1
ATOM 913 O O . GLY A 1 115 ? -0.436 -2.372 14.766 1.00 97.38 115 GLY A O 1
ATOM 914 N N . LEU A 1 116 ? -1.157 -4.102 15.964 1.00 97.88 116 LEU A N 1
ATOM 915 C CA . LEU A 1 116 ? -0.375 -5.082 15.200 1.00 97.88 116 LEU A CA 1
ATOM 916 C C . LEU A 1 116 ? -1.006 -5.334 13.827 1.00 97.88 116 LEU A C 1
ATOM 918 O O . LEU A 1 116 ? -0.285 -5.559 12.858 1.00 97.88 116 LEU A O 1
ATOM 922 N N . GLY A 1 117 ? -2.335 -5.258 13.741 1.00 98.00 117 GLY A N 1
ATOM 923 C CA . GLY A 1 117 ? -3.073 -5.311 12.487 1.00 98.00 117 GLY A CA 1
ATOM 924 C C . GLY A 1 117 ? -4.197 -4.282 12.443 1.00 98.00 117 GLY A C 1
ATOM 925 O O . GLY A 1 117 ? -4.873 -4.062 13.447 1.00 98.00 117 GLY A O 1
ATOM 926 N N . ASN A 1 118 ? -4.418 -3.688 11.279 1.00 98.50 118 ASN A N 1
ATOM 927 C CA . ASN A 1 118 ? -5.561 -2.829 10.995 1.00 98.50 118 ASN A CA 1
ATOM 928 C C . ASN A 1 118 ? -6.285 -3.400 9.776 1.00 98.50 118 ASN A C 1
ATOM 930 O O . ASN A 1 118 ? -5.692 -3.501 8.704 1.00 98.50 118 ASN A O 1
ATOM 934 N N . TRP A 1 119 ? -7.535 -3.822 9.957 1.00 98.69 119 TRP A N 1
ATOM 935 C CA . TRP A 1 119 ? -8.336 -4.484 8.933 1.00 98.69 119 TRP A CA 1
ATOM 936 C C . TRP A 1 119 ? -9.641 -3.730 8.708 1.00 98.69 119 TRP A C 1
ATOM 938 O O . TRP A 1 119 ? -10.527 -3.751 9.562 1.00 98.69 119 TRP A O 1
ATOM 948 N N . VAL A 1 120 ? -9.774 -3.085 7.555 1.00 98.75 120 VAL A N 1
ATOM 949 C CA . VAL A 1 120 ? -10.960 -2.300 7.200 1.00 98.75 120 VAL A CA 1
ATOM 950 C C . VAL A 1 120 ? -11.569 -2.886 5.937 1.00 98.75 120 VAL A C 1
AT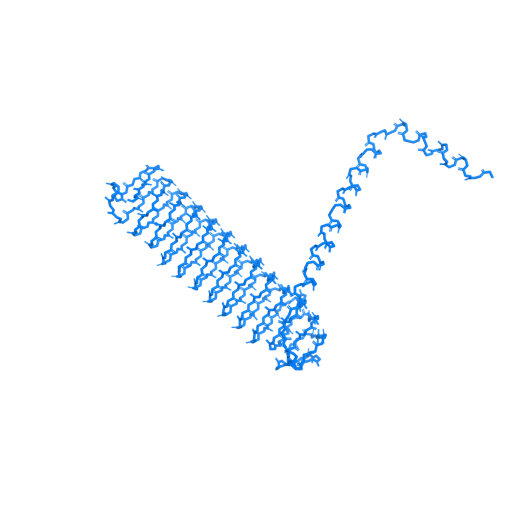OM 952 O O . VAL A 1 120 ? -10.966 -2.826 4.874 1.00 98.75 120 VAL A O 1
ATOM 955 N N . GLU A 1 121 ? -12.767 -3.457 6.030 1.00 98.69 121 GLU A N 1
ATOM 956 C CA . GLU A 1 121 ? -13.459 -4.030 4.863 1.00 98.69 121 GLU A CA 1
ATOM 957 C C . GLU A 1 121 ? -13.988 -2.940 3.914 1.00 98.69 121 GLU A C 1
ATOM 959 O O . GLU A 1 121 ? -14.113 -3.158 2.707 1.00 98.69 121 GLU A O 1
ATOM 964 N N . GLY A 1 122 ? -14.281 -1.751 4.446 1.00 98.44 122 GLY A N 1
ATOM 965 C CA . GLY A 1 122 ? -14.651 -0.569 3.679 1.00 98.44 122 GLY A CA 1
ATOM 966 C C . GLY A 1 122 ? -13.458 0.298 3.276 1.00 98.44 122 GLY A C 1
ATOM 967 O O . GLY A 1 122 ? -12.394 -0.181 2.875 1.00 98.44 122 GLY A O 1
ATOM 968 N N . SER A 1 123 ? -13.676 1.608 3.323 1.00 98.69 123 SER A N 1
ATOM 969 C CA . SER A 1 123 ? -12.690 2.628 2.975 1.00 98.69 123 SER A CA 1
ATOM 970 C C . SER A 1 123 ? -12.027 3.199 4.223 1.00 98.69 123 SER A C 1
ATOM 972 O O . SER A 1 123 ? -12.676 3.390 5.246 1.00 98.69 123 SER A O 1
ATOM 974 N N . SER A 1 124 ? -10.742 3.526 4.131 1.00 98.50 124 SER A N 1
ATOM 975 C CA . SER A 1 124 ? -9.973 4.117 5.227 1.00 98.50 124 SER A CA 1
ATOM 976 C C . SER A 1 124 ? -9.405 5.480 4.825 1.00 98.50 124 SER A C 1
ATOM 978 O O . SER A 1 124 ? -8.824 5.647 3.751 1.00 98.50 124 SER A O 1
ATOM 980 N N . TYR A 1 125 ? -9.604 6.479 5.681 1.00 98.62 125 TYR A N 1
ATOM 981 C CA . TYR A 1 125 ? -9.181 7.861 5.480 1.00 98.62 125 TYR A CA 1
ATOM 982 C C . TYR A 1 125 ? -8.357 8.313 6.690 1.00 98.62 125 TYR A C 1
ATOM 984 O O . TYR A 1 125 ? -8.915 8.572 7.755 1.00 98.62 125 TYR A O 1
ATOM 992 N N . GLY A 1 126 ? -7.039 8.434 6.535 1.00 98.12 126 GLY A N 1
ATOM 993 C CA . GLY A 1 126 ? -6.132 8.888 7.590 1.00 98.12 126 GLY A CA 1
ATOM 994 C C . GLY A 1 126 ? -4.880 8.023 7.734 1.00 98.12 126 GLY A C 1
ATOM 995 O O . GLY A 1 126 ? -4.139 7.842 6.769 1.00 98.12 126 GLY A O 1
ATOM 996 N N . LEU A 1 127 ? -4.591 7.557 8.950 1.00 98.62 127 LEU A N 1
ATOM 997 C CA . LEU A 1 127 ? -3.385 6.792 9.282 1.00 98.62 127 LEU A CA 1
ATOM 998 C C . LEU A 1 127 ? -3.747 5.355 9.656 1.00 98.62 127 LEU A C 1
ATOM 1000 O O . LEU A 1 127 ? -4.531 5.148 10.575 1.00 98.62 127 LEU A O 1
ATOM 1004 N N . GLN A 1 128 ? -3.084 4.386 9.032 1.00 98.62 128 GLN A N 1
ATOM 1005 C CA . GLN A 1 128 ? -3.010 3.008 9.516 1.00 98.62 128 GLN A CA 1
ATOM 1006 C C . GLN A 1 128 ? -1.554 2.676 9.841 1.00 98.62 128 GLN A C 1
ATOM 1008 O O . GLN A 1 128 ? -0.700 2.665 8.954 1.00 98.62 128 GLN A O 1
ATOM 1013 N N . ALA A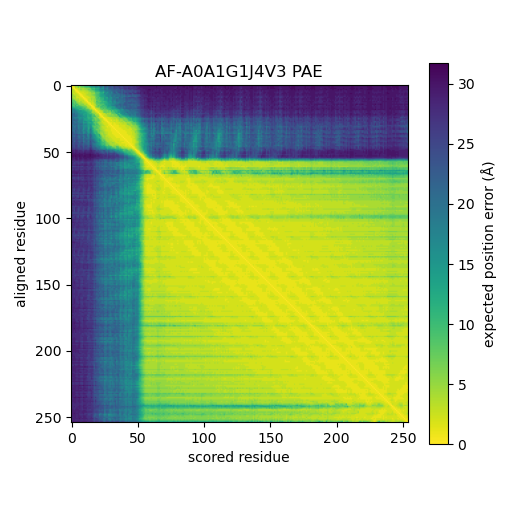 1 129 ? -1.264 2.435 11.116 1.00 98.62 129 ALA A N 1
ATOM 1014 C CA . ALA A 1 129 ? 0.056 2.061 11.601 1.00 98.62 129 ALA A CA 1
ATOM 1015 C C . ALA A 1 129 ? 0.000 0.681 12.268 1.00 98.62 129 ALA A C 1
ATOM 1017 O O . ALA A 1 129 ? -0.674 0.499 13.285 1.00 98.62 129 ALA A O 1
ATOM 1018 N N . GLY A 1 130 ? 0.715 -0.291 11.707 1.00 97.56 130 GLY A N 1
ATOM 1019 C CA . GLY A 1 130 ? 0.729 -1.658 12.219 1.00 97.56 130 GLY A CA 1
ATOM 1020 C C . GLY A 1 130 ? 1.544 -2.615 11.372 1.00 97.56 130 GLY A C 1
ATOM 1021 O O . GLY A 1 130 ? 1.988 -2.254 10.294 1.00 97.56 130 GLY A O 1
ATOM 1022 N N . LEU A 1 131 ? 1.785 -3.842 11.837 1.00 98.00 131 LEU A N 1
ATOM 1023 C CA . LEU A 1 131 ? 2.537 -4.820 11.039 1.00 98.00 131 LEU A CA 1
ATOM 1024 C C . LEU A 1 131 ? 1.787 -5.161 9.746 1.00 98.00 131 LEU A C 1
ATOM 1026 O O . LEU A 1 131 ? 2.418 -5.272 8.697 1.00 98.00 131 LEU A O 1
ATOM 1030 N N . LEU A 1 132 ? 0.461 -5.276 9.820 1.00 98.44 132 LEU A N 1
ATOM 1031 C CA . LEU A 1 132 ? -0.412 -5.508 8.675 1.00 98.44 132 LEU A CA 1
ATOM 1032 C C . LEU A 1 132 ? -1.484 -4.421 8.609 1.00 98.44 132 LEU A C 1
ATOM 1034 O O . LEU A 1 132 ? -2.257 -4.261 9.549 1.00 98.44 132 LEU A O 1
ATOM 1038 N N . ASN A 1 133 ? -1.561 -3.710 7.491 1.00 98.75 133 ASN A N 1
ATOM 1039 C CA . ASN A 1 133 ? -2.628 -2.757 7.207 1.00 98.75 133 ASN A CA 1
ATOM 1040 C C . ASN A 1 133 ? -3.407 -3.215 5.973 1.00 98.75 133 ASN A C 1
ATOM 1042 O O . ASN A 1 133 ? -2.806 -3.540 4.947 1.00 98.75 133 ASN A O 1
ATOM 1046 N N . HIS A 1 134 ? -4.732 -3.238 6.068 1.00 98.81 134 HIS A N 1
ATOM 1047 C CA . HIS A 1 134 ? -5.632 -3.643 4.995 1.00 98.81 134 HIS A CA 1
ATOM 1048 C C . HIS A 1 134 ? -6.806 -2.668 4.875 1.00 98.81 134 HIS A C 1
ATOM 1050 O O . HIS A 1 134 ? -7.408 -2.265 5.876 1.00 98.81 134 HIS A O 1
ATOM 1056 N N . ALA A 1 135 ? -7.113 -2.305 3.630 1.00 98.69 135 ALA A N 1
ATOM 1057 C CA . ALA A 1 135 ? -8.342 -1.633 3.236 1.00 98.69 135 ALA A CA 1
ATOM 1058 C C . ALA A 1 135 ? -8.960 -2.371 2.035 1.00 98.69 135 ALA A C 1
ATOM 1060 O O . ALA A 1 135 ? -8.336 -2.467 0.975 1.00 98.69 135 ALA A O 1
ATOM 1061 N N . GLY A 1 136 ? -10.183 -2.877 2.195 1.00 98.62 136 GLY A N 1
ATOM 1062 C CA . GLY A 1 136 ? -10.915 -3.634 1.173 1.00 98.62 136 GLY A CA 1
ATOM 1063 C C . GLY A 1 136 ? -11.473 -2.765 0.044 1.00 98.62 136 GLY A C 1
ATOM 1064 O O . GLY A 1 136 ? -11.776 -3.253 -1.041 1.00 98.62 136 GLY A O 1
ATOM 1065 N N . LYS A 1 137 ? -11.599 -1.453 0.267 1.00 98.56 137 LYS A N 1
ATOM 1066 C CA . LYS A 1 137 ? -12.001 -0.488 -0.764 1.00 98.56 137 LYS A CA 1
ATOM 1067 C C . LYS A 1 137 ? -10.941 0.595 -0.915 1.00 98.56 137 LYS A C 1
ATOM 1069 O O . LYS A 1 137 ? -9.799 0.305 -1.258 1.00 98.56 137 LYS A O 1
ATOM 1074 N N . ARG A 1 138 ? -11.315 1.857 -0.714 1.00 98.44 138 ARG A N 1
ATOM 1075 C CA . ARG A 1 138 ? -10.444 3.001 -0.959 1.00 98.44 138 ARG A CA 1
ATOM 1076 C C . ARG A 1 138 ? -9.608 3.321 0.273 1.00 98.44 138 ARG A C 1
ATOM 1078 O O . ARG A 1 138 ? -10.146 3.390 1.371 1.00 98.44 138 ARG A O 1
ATOM 1085 N N . PHE A 1 139 ? -8.331 3.621 0.083 1.00 98.75 139 PHE A N 1
ATOM 1086 C CA . PHE A 1 139 ? -7.473 4.174 1.124 1.00 98.75 139 PHE A CA 1
ATOM 1087 C C . PHE A 1 139 ? -6.997 5.581 0.746 1.00 98.75 139 PHE A C 1
ATOM 1089 O O . PHE A 1 139 ? -6.505 5.798 -0.362 1.00 98.75 139 PHE A O 1
ATOM 1096 N N . VAL A 1 140 ? -7.1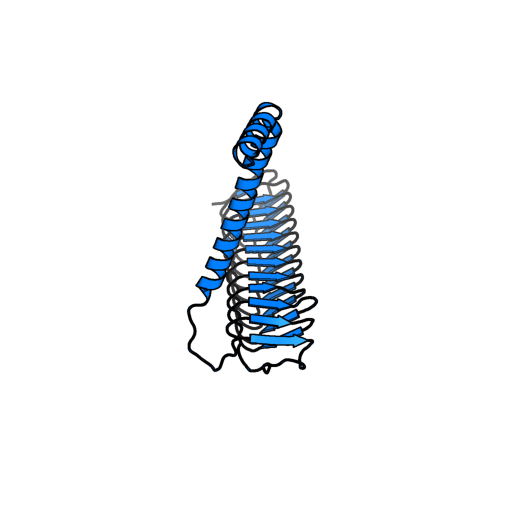06 6.545 1.665 1.00 98.81 140 VAL A N 1
ATOM 1097 C CA . VAL A 1 140 ? -6.553 7.898 1.503 1.00 98.81 140 VAL A CA 1
ATOM 1098 C C . VAL A 1 140 ? -5.753 8.303 2.742 1.00 98.81 140 VAL A C 1
ATOM 1100 O O . VAL A 1 140 ? -6.339 8.509 3.801 1.00 98.81 140 VAL A O 1
ATOM 1103 N N . GLY A 1 141 ? -4.435 8.484 2.616 1.00 98.56 141 GLY A N 1
ATOM 1104 C CA . GLY A 1 141 ? -3.572 8.959 3.707 1.00 98.56 141 GLY A CA 1
ATOM 1105 C C . GLY A 1 141 ? -2.222 8.241 3.811 1.00 98.56 141 GLY A C 1
ATOM 1106 O O . GLY A 1 141 ? -1.495 8.153 2.824 1.00 98.56 141 GLY A O 1
ATOM 1107 N N . LEU A 1 142 ? -1.865 7.740 4.999 1.00 98.75 142 LEU A N 1
ATOM 1108 C CA . LEU A 1 142 ? -0.600 7.039 5.263 1.00 98.75 142 LEU A CA 1
ATOM 1109 C C . LEU A 1 142 ? -0.846 5.610 5.773 1.00 98.75 142 LEU A C 1
ATOM 1111 O O . LEU A 1 142 ? -1.439 5.431 6.835 1.00 98.75 142 LEU A O 1
ATOM 1115 N N . GLN A 1 143 ? -0.328 4.604 5.063 1.00 98.50 143 GLN A N 1
ATOM 1116 C CA . GLN A 1 143 ? -0.171 3.242 5.588 1.00 98.50 143 GLN A CA 1
ATOM 1117 C C . GLN A 1 143 ? 1.297 3.007 5.952 1.00 98.50 143 GLN A C 1
ATOM 1119 O O . GLN A 1 143 ? 2.177 3.057 5.092 1.00 98.50 143 GLN A O 1
ATOM 1124 N N . TYR A 1 144 ? 1.565 2.769 7.232 1.00 98.56 144 TYR A N 1
ATOM 1125 C CA . TYR A 1 144 ? 2.895 2.495 7.767 1.00 98.56 144 TYR A CA 1
ATOM 1126 C C . TYR A 1 144 ? 2.908 1.103 8.396 1.00 98.56 144 TYR A C 1
ATOM 1128 O O . TYR A 1 144 ? 2.233 0.865 9.401 1.00 98.56 144 TYR A O 1
ATOM 1136 N N . GLY A 1 145 ? 3.668 0.174 7.822 1.00 97.62 145 GLY A N 1
ATOM 1137 C CA . GLY A 1 145 ? 3.641 -1.204 8.293 1.00 97.62 145 GLY A CA 1
ATOM 1138 C C . GLY A 1 145 ? 4.632 -2.141 7.643 1.00 97.62 145 GLY A C 1
ATOM 1139 O O . GLY A 1 145 ? 5.425 -1.723 6.820 1.00 97.62 145 GLY A O 1
ATOM 1140 N N . ALA A 1 146 ? 4.622 -3.421 8.011 1.00 98.19 146 ALA A N 1
ATOM 1141 C CA . ALA A 1 146 ? 5.421 -4.417 7.297 1.00 98.19 146 ALA A CA 1
ATOM 1142 C C . ALA A 1 146 ? 4.744 -4.799 5.972 1.00 98.19 146 ALA A C 1
ATOM 1144 O O . ALA A 1 146 ? 5.414 -4.910 4.946 1.00 98.19 146 ALA A O 1
ATOM 1145 N N . VAL A 1 147 ? 3.421 -4.957 5.996 1.00 98.75 147 VAL A N 1
ATOM 1146 C CA . VAL A 1 147 ? 2.590 -5.287 4.838 1.00 98.75 147 VAL A CA 1
ATOM 1147 C C . VAL A 1 147 ? 1.423 -4.308 4.771 1.00 98.75 147 VAL A C 1
ATOM 1149 O O . VAL A 1 147 ? 0.639 -4.214 5.714 1.00 98.75 147 VAL A O 1
ATOM 1152 N N . ASN A 1 148 ? 1.297 -3.603 3.652 1.00 98.75 148 ASN A N 1
ATOM 1153 C CA . ASN A 1 148 ? 0.207 -2.672 3.380 1.00 98.75 148 ASN A CA 1
ATOM 1154 C C . ASN A 1 148 ? -0.557 -3.140 2.141 1.00 98.75 148 ASN A C 1
ATOM 1156 O O . ASN A 1 148 ? 0.037 -3.307 1.074 1.00 98.75 148 ASN A O 1
ATOM 1160 N N . ILE A 1 149 ? -1.863 -3.354 2.276 1.00 98.75 149 ILE A N 1
ATOM 1161 C CA . ILE A 1 149 ? -2.738 -3.836 1.205 1.00 98.75 149 ILE A CA 1
ATOM 1162 C C . ILE A 1 149 ? -3.902 -2.860 1.042 1.00 98.75 149 ILE A C 1
ATOM 1164 O O . ILE A 1 149 ? -4.540 -2.449 2.011 1.00 98.75 149 ILE A O 1
ATOM 1168 N N . THR A 1 150 ? -4.181 -2.482 -0.201 1.00 98.69 150 THR A N 1
ATOM 1169 C CA . THR A 1 150 ? -5.398 -1.768 -0.599 1.00 98.69 150 THR A CA 1
ATOM 1170 C C . THR A 1 150 ? -5.995 -2.476 -1.811 1.00 98.69 150 THR A C 1
ATOM 1172 O O . THR A 1 150 ? -5.380 -2.514 -2.875 1.00 98.69 150 THR A O 1
ATOM 1175 N N . GLU A 1 151 ? -7.170 -3.078 -1.651 1.00 98.62 151 GLU A N 1
ATOM 1176 C CA . GLU A 1 151 ? -7.849 -3.801 -2.738 1.00 98.62 151 GLU A CA 1
ATOM 1177 C C . GLU A 1 151 ? -8.529 -2.845 -3.732 1.00 98.62 151 GLU A C 1
ATOM 1179 O O . GLU A 1 151 ? -8.647 -3.153 -4.911 1.00 98.62 151 GLU A O 1
ATOM 1184 N N . GLY A 1 152 ? -8.940 -1.654 -3.296 1.00 98.25 152 GLY A N 1
ATOM 1185 C CA . GLY A 1 152 ? -9.462 -0.612 -4.180 1.00 98.25 152 GLY A CA 1
ATOM 1186 C C . GLY A 1 152 ? -8.420 0.448 -4.532 1.00 98.25 152 GLY A C 1
ATOM 1187 O O . GLY A 1 152 ? -7.237 0.164 -4.735 1.00 98.25 152 GLY A O 1
ATOM 1188 N N . ASP A 1 153 ? -8.883 1.695 -4.617 1.00 98.50 153 ASP A N 1
ATOM 1189 C CA . ASP A 1 153 ? -8.041 2.839 -4.962 1.00 98.50 153 ASP A CA 1
ATOM 1190 C C . ASP A 1 153 ? -7.210 3.312 -3.769 1.00 98.50 153 ASP A C 1
ATOM 1192 O O . ASP A 1 153 ? -7.710 3.455 -2.654 1.00 98.50 153 ASP A O 1
ATOM 1196 N N . PHE A 1 154 ? -5.954 3.652 -4.021 1.00 98.75 154 PHE A N 1
ATOM 1197 C CA . PHE A 1 154 ? -5.036 4.199 -3.037 1.00 98.75 154 PHE A CA 1
ATOM 1198 C C . PHE A 1 154 ? -4.672 5.648 -3.377 1.00 98.75 154 PHE A C 1
ATOM 1200 O O . PHE A 1 154 ? -4.348 5.978 -4.517 1.00 98.75 154 PHE A O 1
ATOM 1207 N N . THR A 1 155 ? -4.681 6.536 -2.385 1.00 98.81 155 THR A N 1
ATOM 1208 C CA . THR A 1 155 ? -4.162 7.902 -2.510 1.00 98.81 155 THR A CA 1
ATOM 1209 C C . THR A 1 155 ? -3.320 8.281 -1.294 1.00 98.81 155 THR A C 1
ATOM 1211 O O . THR A 1 155 ? -3.865 8.478 -0.212 1.00 98.81 155 THR A O 1
ATOM 1214 N N . GLY A 1 156 ? -2.007 8.447 -1.454 1.00 98.50 156 GLY A N 1
ATOM 1215 C CA . GLY A 1 156 ? -1.135 8.919 -0.373 1.00 98.50 156 GLY A CA 1
ATOM 1216 C C . GLY A 1 156 ? 0.227 8.233 -0.320 1.00 98.50 156 GLY A C 1
ATOM 1217 O O . GLY A 1 156 ? 0.927 8.188 -1.328 1.00 98.50 156 GLY A O 1
ATOM 1218 N N . ILE A 1 157 ? 0.633 7.753 0.861 1.00 98.75 157 ILE A N 1
ATOM 1219 C CA . ILE A 1 157 ? 1.940 7.110 1.081 1.00 98.75 157 ILE A CA 1
ATOM 1220 C C . ILE A 1 157 ? 1.773 5.705 1.679 1.00 98.75 157 ILE A C 1
ATOM 1222 O O . ILE A 1 157 ? 1.123 5.558 2.712 1.00 98.75 157 ILE A O 1
ATOM 1226 N N . GLN A 1 158 ? 2.378 4.684 1.063 1.00 98.44 158 GLN A N 1
ATOM 1227 C CA . GLN A 1 158 ? 2.588 3.373 1.695 1.00 98.44 158 GLN A CA 1
ATOM 1228 C C . GLN A 1 158 ? 4.072 3.203 2.017 1.00 98.44 158 GLN A C 1
ATOM 1230 O O . GLN A 1 158 ? 4.928 3.336 1.140 1.00 98.44 158 GLN A O 1
ATOM 1235 N N . TRP A 1 159 ? 4.384 2.904 3.272 1.00 98.44 159 TRP A N 1
ATOM 1236 C CA . TRP A 1 159 ? 5.736 2.588 3.715 1.00 98.44 159 TRP A CA 1
ATOM 1237 C C . TRP A 1 159 ? 5.738 1.212 4.370 1.00 98.44 159 TRP A C 1
ATOM 1239 O O . TRP A 1 159 ? 5.007 0.996 5.341 1.00 98.44 159 TRP A O 1
ATOM 1249 N N . GLY A 1 160 ? 6.545 0.289 3.846 1.00 97.44 160 GLY A N 1
ATOM 1250 C CA . GLY A 1 160 ? 6.628 -1.063 4.389 1.00 97.44 160 GLY A CA 1
ATOM 1251 C C . GLY A 1 160 ? 7.472 -2.039 3.595 1.00 97.44 160 GLY A C 1
ATOM 1252 O O . GLY A 1 160 ? 8.037 -1.677 2.580 1.00 97.44 160 GLY A O 1
ATOM 1253 N N . PHE A 1 161 ? 7.590 -3.293 4.033 1.00 98.25 161 PHE A N 1
ATOM 1254 C CA . PHE A 1 161 ? 8.316 -4.297 3.245 1.00 98.25 161 PHE A CA 1
ATOM 1255 C C . PHE A 1 161 ? 7.558 -4.658 1.971 1.00 98.25 161 PHE A C 1
ATOM 1257 O O . PHE A 1 161 ? 8.173 -4.751 0.910 1.00 98.25 161 PHE A O 1
ATOM 1264 N N . VAL A 1 162 ? 6.241 -4.826 2.075 1.00 98.69 162 VAL A N 1
ATOM 1265 C CA . VAL A 1 162 ? 5.362 -5.133 0.947 1.00 98.69 162 VAL A CA 1
ATOM 1266 C C . VAL A 1 162 ? 4.245 -4.103 0.886 1.00 98.69 162 VAL A C 1
ATOM 1268 O O . VAL A 1 162 ? 3.505 -3.933 1.852 1.00 98.69 162 VAL A O 1
ATOM 1271 N N . ASN A 1 163 ? 4.104 -3.455 -0.265 1.00 98.75 163 ASN A N 1
ATOM 1272 C CA . ASN A 1 163 ? 3.023 -2.520 -0.554 1.00 98.75 163 ASN A CA 1
ATOM 1273 C C . ASN A 1 163 ? 2.239 -3.027 -1.769 1.00 98.75 163 ASN A C 1
ATOM 1275 O O . ASN A 1 163 ? 2.819 -3.228 -2.838 1.00 98.75 163 ASN A O 1
ATOM 1279 N N . TRP A 1 164 ? 0.935 -3.242 -1.616 1.00 98.75 164 TRP A N 1
ATOM 1280 C CA . TRP A 1 164 ? 0.064 -3.814 -2.642 1.00 98.75 164 TRP A CA 1
ATOM 1281 C C . TRP A 1 164 ? -1.159 -2.928 -2.877 1.00 98.75 164 TRP A C 1
ATOM 1283 O O . TRP A 1 164 ? -1.856 -2.556 -1.931 1.00 98.75 164 TRP A O 1
ATOM 1293 N N . THR A 1 165 ? -1.443 -2.620 -4.143 1.00 98.56 165 THR A N 1
ATOM 1294 C CA . THR A 1 165 ? -2.635 -1.863 -4.553 1.00 98.56 165 THR A CA 1
ATOM 1295 C C . THR A 1 165 ? -3.264 -2.489 -5.793 1.00 98.56 165 THR A C 1
ATOM 1297 O O . THR A 1 165 ? -2.603 -2.573 -6.830 1.00 98.56 165 THR A O 1
ATOM 1300 N N . GLU A 1 166 ? -4.527 -2.912 -5.734 1.00 98.25 166 GLU A N 1
ATOM 1301 C CA . GLU A 1 166 ? -5.180 -3.506 -6.916 1.00 98.25 166 GLU A CA 1
ATOM 1302 C C . GLU A 1 166 ? -5.874 -2.477 -7.810 1.00 98.25 166 GLU A C 1
ATOM 1304 O O . GLU A 1 166 ? -5.788 -2.603 -9.031 1.00 98.25 166 GLU A O 1
ATOM 1309 N N . GLY A 1 167 ? -6.505 -1.456 -7.222 1.00 97.88 167 GLY A N 1
ATOM 1310 C CA . GLY A 1 167 ? -7.157 -0.364 -7.948 1.00 97.88 167 GLY A CA 1
ATOM 1311 C C . GLY A 1 167 ? -6.194 0.719 -8.443 1.00 97.88 167 GLY A C 1
ATOM 1312 O O . GLY A 1 167 ? -5.016 0.468 -8.719 1.00 97.88 167 GLY A O 1
ATOM 1313 N N . PHE A 1 168 ? -6.702 1.948 -8.573 1.00 98.38 168 PHE A N 1
ATOM 1314 C CA . PHE A 1 168 ? -5.894 3.099 -8.972 1.00 98.38 168 PHE A CA 1
ATOM 1315 C C . PHE A 1 168 ? -4.956 3.526 -7.841 1.00 98.38 168 PHE A C 1
ATOM 1317 O O . PHE A 1 168 ? -5.408 3.842 -6.743 1.00 98.38 168 PHE A O 1
ATOM 1324 N N . MET A 1 169 ? -3.654 3.590 -8.107 1.00 98.31 169 MET A N 1
ATOM 1325 C CA . MET A 1 169 ? -2.664 4.102 -7.160 1.00 98.31 169 MET A CA 1
ATOM 1326 C C . MET A 1 169 ? -2.306 5.552 -7.500 1.00 98.31 169 MET A C 1
ATOM 1328 O O . MET A 1 169 ? -1.860 5.843 -8.607 1.00 98.31 169 MET A O 1
ATOM 1332 N N . HIS A 1 170 ? -2.445 6.459 -6.535 1.00 98.69 170 HIS A N 1
ATOM 1333 C CA . HIS A 1 170 ? -1.932 7.824 -6.613 1.00 98.69 170 HIS A CA 1
ATOM 1334 C C . HIS A 1 170 ? -1.038 8.153 -5.416 1.00 98.69 170 HIS A C 1
ATOM 1336 O O . HIS A 1 170 ? -1.482 8.094 -4.271 1.00 98.69 170 HIS A O 1
ATOM 1342 N N . GLY A 1 171 ? 0.207 8.552 -5.661 1.00 98.25 171 GLY A N 1
ATOM 1343 C CA . GLY A 1 171 ? 1.142 8.950 -4.606 1.00 98.25 171 GLY A CA 1
ATOM 1344 C C . GLY A 1 171 ? 2.408 8.101 -4.577 1.00 98.25 171 GLY A C 1
ATOM 1345 O O . GLY A 1 171 ? 2.974 7.818 -5.630 1.00 98.25 171 GLY A O 1
ATOM 1346 N N . SER A 1 172 ? 2.891 7.752 -3.385 1.00 98.62 172 SER A N 1
ATOM 1347 C CA . SER A 1 172 ? 4.219 7.154 -3.222 1.00 98.62 172 SER A CA 1
ATOM 1348 C C . SER A 1 172 ? 4.191 5.839 -2.459 1.00 98.62 172 SER A C 1
ATOM 1350 O O . SER A 1 172 ? 3.576 5.739 -1.398 1.00 98.62 172 SER A O 1
ATOM 1352 N N . ARG A 1 173 ? 4.939 4.846 -2.938 1.00 98.56 173 ARG A N 1
ATOM 1353 C CA . ARG A 1 173 ? 5.163 3.589 -2.219 1.00 98.56 173 ARG A CA 1
ATOM 1354 C C . ARG A 1 173 ? 6.650 3.375 -2.010 1.00 98.56 173 ARG A C 1
ATOM 1356 O O . ARG A 1 173 ? 7.439 3.491 -2.943 1.00 98.56 173 ARG A O 1
ATOM 1363 N N . CYS A 1 174 ? 7.039 3.110 -0.772 1.00 98.44 174 CYS A N 1
ATOM 1364 C CA . CYS A 1 174 ? 8.423 2.887 -0.380 1.00 98.44 174 CYS A CA 1
ATOM 1365 C C . CYS A 1 174 ? 8.525 1.545 0.338 1.00 98.44 174 CYS A C 1
ATOM 1367 O O . CYS A 1 174 ? 7.896 1.356 1.384 1.00 98.44 174 CYS A O 1
ATOM 1369 N N . GLY A 1 175 ? 9.289 0.610 -0.223 1.00 97.06 175 GLY A N 1
ATOM 1370 C CA . GLY A 1 175 ? 9.382 -0.721 0.350 1.00 97.06 175 GLY A CA 1
ATOM 1371 C C . GLY A 1 175 ? 10.375 -1.666 -0.284 1.00 97.06 175 GLY A C 1
ATOM 1372 O O . GLY A 1 175 ? 11.157 -1.282 -1.137 1.00 97.06 175 GLY A O 1
ATOM 1373 N N . VAL A 1 176 ? 10.382 -2.927 0.141 1.00 98.44 176 VAL A N 1
ATOM 1374 C CA . VAL A 1 176 ? 11.195 -3.950 -0.537 1.00 98.44 176 VAL A CA 1
ATOM 1375 C C . VAL A 1 176 ? 10.504 -4.364 -1.830 1.00 98.44 176 VAL A C 1
ATOM 1377 O O . VAL A 1 176 ? 11.154 -4.441 -2.872 1.00 98.44 176 VAL A O 1
ATOM 1380 N N . VAL A 1 177 ? 9.190 -4.570 -1.770 1.00 98.62 177 VAL A N 1
ATOM 1381 C CA . VAL A 1 177 ? 8.353 -4.961 -2.901 1.00 98.62 177 VAL A CA 1
ATOM 1382 C C . VAL A 1 177 ? 7.141 -4.034 -2.990 1.00 98.62 177 VAL A C 1
ATOM 1384 O O . VAL A 1 177 ? 6.347 -3.956 -2.055 1.00 98.62 177 VAL A O 1
ATOM 1387 N N . ASN A 1 178 ? 6.974 -3.370 -4.131 1.00 98.69 178 ASN A N 1
ATOM 1388 C CA . ASN A 1 178 ? 5.793 -2.575 -4.462 1.00 98.69 178 ASN A CA 1
ATOM 1389 C C . ASN A 1 178 ? 5.057 -3.241 -5.633 1.00 98.69 178 ASN A C 1
ATOM 1391 O O . ASN A 1 178 ? 5.655 -3.454 -6.686 1.00 98.69 178 ASN A O 1
ATOM 1395 N N . ILE A 1 179 ? 3.776 -3.578 -5.463 1.00 98.62 179 ILE A N 1
ATOM 1396 C CA . ILE A 1 179 ? 2.965 -4.297 -6.461 1.00 98.62 179 ILE A CA 1
ATOM 1397 C C . ILE A 1 179 ? 1.695 -3.512 -6.771 1.00 98.62 179 ILE A C 1
ATOM 1399 O O . ILE A 1 179 ? 0.948 -3.140 -5.868 1.00 98.62 179 ILE A O 1
ATOM 1403 N N . SER A 1 180 ? 1.431 -3.247 -8.048 1.00 97.50 180 SER A N 1
ATOM 1404 C CA . SER A 1 180 ? 0.155 -2.710 -8.524 1.00 97.50 180 SER A CA 1
ATOM 1405 C C . SER A 1 180 ? -0.410 -3.552 -9.664 1.00 97.50 180 SER A C 1
ATOM 1407 O O . SER A 1 180 ? 0.335 -3.966 -10.551 1.00 97.50 180 SER A O 1
ATOM 1409 N N . LYS A 1 181 ? -1.721 -3.806 -9.640 1.00 96.75 181 LYS A N 1
ATOM 1410 C CA . LYS A 1 181 ? -2.440 -4.443 -10.760 1.00 96.75 181 LYS A CA 1
ATOM 1411 C C . LYS A 1 181 ? -3.094 -3.419 -11.691 1.00 96.75 181 LYS A C 1
ATOM 1413 O O . LYS A 1 181 ? -3.210 -3.666 -12.885 1.00 96.75 181 LYS A O 1
ATOM 1418 N N . GLY A 1 182 ? -3.543 -2.296 -11.135 1.00 94.88 182 GLY A N 1
ATOM 1419 C CA . GLY A 1 182 ? -4.234 -1.241 -11.861 1.00 94.88 182 GLY A CA 1
ATOM 1420 C C . GLY A 1 182 ? -3.308 -0.164 -12.422 1.00 94.88 182 GLY A C 1
ATOM 1421 O O . GLY A 1 182 ? -2.099 -0.328 -12.594 1.00 94.88 182 GLY A O 1
ATOM 1422 N N . GLN A 1 183 ? -3.907 0.987 -12.711 1.00 98.12 183 GLN A N 1
ATOM 1423 C CA . GLN A 1 183 ? -3.172 2.172 -13.133 1.00 98.12 183 GLN A CA 1
ATOM 1424 C C . GLN A 1 183 ? -2.504 2.838 -11.920 1.00 98.12 183 GLN A C 1
ATOM 1426 O O . GLN A 1 183 ? -3.058 2.864 -10.824 1.00 98.12 183 GLN A O 1
ATOM 1431 N N . SER A 1 184 ? -1.312 3.394 -12.110 1.00 98.50 184 SER A N 1
ATOM 1432 C CA . SER A 1 184 ? -0.546 4.091 -11.077 1.00 98.50 184 SER A CA 1
ATOM 1433 C C . SER A 1 184 ? -0.083 5.458 -11.562 1.00 98.50 184 SER A C 1
ATOM 1435 O O . SER A 1 184 ? 0.343 5.601 -12.707 1.00 98.50 184 SER A O 1
ATOM 1437 N N . ALA A 1 185 ? -0.117 6.452 -10.679 1.00 98.75 185 ALA A N 1
ATOM 1438 C CA . ALA A 1 185 ? 0.395 7.793 -10.910 1.00 98.75 185 ALA A CA 1
ATOM 1439 C C . ALA A 1 185 ? 1.191 8.283 -9.689 1.00 98.75 185 ALA A C 1
ATOM 1441 O O . ALA A 1 185 ? 0.598 8.625 -8.663 1.00 98.75 185 ALA A O 1
ATOM 1442 N N . GLY A 1 186 ? 2.519 8.354 -9.798 1.00 98.44 186 GLY A N 1
ATOM 1443 C CA . GLY A 1 186 ? 3.381 8.828 -8.715 1.00 98.44 186 GLY A CA 1
ATOM 1444 C C . GLY A 1 186 ? 4.758 8.168 -8.675 1.00 98.44 186 GLY A C 1
ATOM 1445 O O . GLY A 1 186 ? 5.451 8.138 -9.692 1.00 98.44 186 GLY A O 1
ATOM 1446 N N . ALA A 1 187 ? 5.186 7.705 -7.497 1.00 98.75 187 ALA A N 1
ATOM 1447 C CA . ALA A 1 187 ? 6.541 7.205 -7.273 1.00 98.75 187 ALA A CA 1
ATOM 1448 C C . ALA A 1 187 ? 6.582 5.853 -6.547 1.00 98.75 187 ALA A C 1
ATOM 1450 O O . ALA A 1 187 ? 6.087 5.728 -5.430 1.00 98.75 187 ALA A O 1
ATOM 1451 N N . ASP A 1 188 ? 7.267 4.874 -7.132 1.00 98.62 188 ASP A N 1
ATOM 1452 C CA . ASP A 1 188 ? 7.608 3.622 -6.455 1.00 98.62 188 ASP A CA 1
ATOM 1453 C C . ASP A 1 188 ? 9.107 3.577 -6.169 1.00 98.62 188 ASP A C 1
ATOM 1455 O O . ASP A 1 188 ? 9.927 3.716 -7.076 1.00 98.62 188 ASP A O 1
ATOM 1459 N N . LEU A 1 189 ? 9.468 3.367 -4.907 1.00 98.69 189 LEU A N 1
ATOM 1460 C CA . LEU A 1 189 ? 10.843 3.210 -4.449 1.00 98.69 189 LEU A CA 1
ATOM 1461 C C . LEU A 1 189 ? 10.980 1.856 -3.758 1.00 98.69 189 LEU A C 1
ATOM 1463 O O . LEU A 1 189 ? 10.323 1.609 -2.745 1.00 98.69 189 LEU A O 1
ATOM 1467 N N . GLY A 1 190 ? 11.837 0.977 -4.271 1.00 97.50 190 GLY A N 1
ATOM 1468 C CA . GLY A 1 190 ? 12.049 -0.310 -3.623 1.00 97.50 190 GLY A CA 1
ATOM 1469 C C . GLY A 1 190 ? 13.057 -1.230 -4.274 1.00 97.50 190 GLY A C 1
ATOM 1470 O O . GLY A 1 190 ? 13.751 -0.838 -5.197 1.00 97.50 190 GLY A O 1
ATOM 1471 N N . ILE A 1 191 ? 13.190 -2.465 -3.789 1.00 98.31 191 ILE A N 1
ATOM 1472 C CA . ILE A 1 191 ? 14.051 -3.448 -4.468 1.00 98.31 191 ILE A CA 1
ATOM 1473 C C . ILE A 1 191 ? 13.356 -3.924 -5.744 1.00 98.31 191 ILE A C 1
ATOM 1475 O O . ILE A 1 191 ? 13.976 -3.956 -6.807 1.00 98.31 191 ILE A O 1
ATOM 1479 N N . VAL A 1 192 ? 12.067 -4.244 -5.644 1.00 98.69 192 VAL A N 1
ATOM 1480 C CA . VAL A 1 192 ? 11.226 -4.662 -6.765 1.00 98.69 192 VAL A CA 1
ATOM 1481 C C . VAL A 1 192 ? 10.007 -3.756 -6.849 1.00 98.69 192 VAL A C 1
ATOM 1483 O O . VAL A 1 192 ? 9.227 -3.671 -5.902 1.00 98.69 192 VAL A O 1
ATOM 1486 N N . ASN A 1 193 ? 9.818 -3.129 -8.004 1.00 98.69 193 ASN A N 1
ATOM 1487 C CA . ASN A 1 193 ? 8.615 -2.383 -8.344 1.00 98.69 193 ASN A CA 1
ATOM 1488 C C . ASN A 1 193 ? 7.930 -3.090 -9.511 1.00 98.69 193 ASN A C 1
ATOM 1490 O O . ASN A 1 193 ? 8.522 -3.237 -10.579 1.00 98.69 193 ASN A O 1
ATOM 1494 N N . TYR A 1 194 ? 6.700 -3.546 -9.307 1.00 98.69 194 TYR A N 1
ATOM 1495 C CA . TYR A 1 194 ? 5.939 -4.303 -10.291 1.00 98.69 194 TYR A CA 1
ATOM 1496 C C . TYR A 1 194 ? 4.569 -3.661 -10.501 1.00 98.69 194 TYR A C 1
ATOM 1498 O O . TYR A 1 194 ? 3.766 -3.569 -9.574 1.00 98.69 194 TYR A O 1
ATOM 1506 N N . ASN A 1 195 ? 4.289 -3.228 -11.724 1.00 98.44 195 ASN A N 1
ATOM 1507 C CA . ASN A 1 195 ? 2.988 -2.723 -12.136 1.00 98.44 195 ASN A CA 1
ATOM 1508 C C . ASN A 1 195 ? 2.499 -3.507 -13.369 1.00 98.44 195 ASN A C 1
ATOM 1510 O O . ASN A 1 195 ? 3.129 -3.455 -14.422 1.00 98.44 195 ASN A O 1
ATOM 1514 N N . ASP A 1 196 ? 1.396 -4.248 -13.250 1.00 98.06 196 ASP A N 1
ATOM 1515 C CA . ASP A 1 196 ? 0.837 -5.020 -14.377 1.00 98.06 196 ASP A CA 1
ATOM 1516 C C . ASP A 1 196 ? -0.093 -4.205 -15.297 1.00 98.06 196 ASP A C 1
ATOM 1518 O O . ASP A 1 196 ? -0.493 -4.676 -16.359 1.00 98.06 196 ASP A O 1
ATOM 1522 N N . GLY A 1 197 ? -0.402 -2.964 -14.920 1.00 97.25 197 GLY A N 1
ATOM 1523 C CA . GLY A 1 197 ? -1.143 -1.989 -15.714 1.00 97.25 197 GLY A CA 1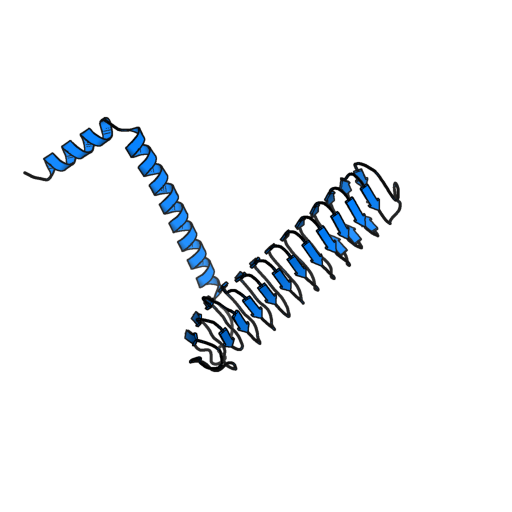
ATOM 1524 C C . GLY A 1 197 ? -0.249 -0.868 -16.258 1.00 97.25 197 GLY A C 1
ATOM 1525 O O . GLY A 1 197 ? 0.874 -1.086 -16.720 1.00 97.25 197 GLY A O 1
ATOM 1526 N N . SER A 1 198 ? -0.763 0.364 -16.222 1.00 98.19 198 SER A N 1
ATOM 1527 C CA . SER A 1 198 ? -0.019 1.551 -16.653 1.00 98.19 198 SER A CA 1
ATOM 1528 C C . SER A 1 198 ? 0.580 2.301 -15.467 1.00 98.19 198 SER A C 1
ATOM 1530 O O . SER A 1 198 ? -0.140 2.629 -14.523 1.00 98.19 198 SER A O 1
ATOM 1532 N N . PHE A 1 199 ? 1.849 2.678 -15.553 1.00 98.62 199 PHE A N 1
ATOM 1533 C CA . PHE A 1 199 ? 2.537 3.488 -14.557 1.00 98.62 199 PHE A CA 1
ATOM 1534 C C . PHE A 1 199 ? 2.913 4.856 -15.134 1.00 98.62 199 PHE A C 1
ATOM 1536 O O . PHE A 1 199 ? 3.637 4.933 -16.121 1.00 98.62 199 PHE A O 1
ATOM 1543 N N . ASN A 1 200 ? 2.446 5.938 -14.512 1.00 98.75 200 ASN A N 1
ATOM 1544 C CA . ASN A 1 200 ? 2.810 7.313 -14.841 1.00 98.75 200 ASN A CA 1
ATOM 1545 C C . ASN A 1 200 ? 3.635 7.934 -13.702 1.00 98.75 200 ASN A C 1
ATOM 1547 O O . ASN A 1 200 ? 3.104 8.199 -12.625 1.00 98.75 200 ASN A O 1
ATOM 1551 N N . GLY A 1 201 ? 4.924 8.179 -13.927 1.00 98.56 201 GLY A N 1
ATOM 1552 C CA . GLY A 1 201 ? 5.788 8.860 -12.965 1.00 98.56 201 GLY A CA 1
ATOM 1553 C C . GLY A 1 201 ? 7.176 8.239 -12.847 1.00 98.56 201 GLY A C 1
ATOM 1554 O O . GLY A 1 201 ? 7.852 8.037 -13.854 1.00 98.56 201 GLY A O 1
ATOM 1555 N N . PHE A 1 202 ? 7.626 7.988 -11.617 1.00 98.81 202 PHE A N 1
ATOM 1556 C CA . PHE A 1 202 ? 8.980 7.519 -11.313 1.00 98.81 202 PHE A CA 1
ATOM 1557 C C . PHE A 1 202 ? 8.991 6.126 -10.667 1.00 98.81 202 PHE A C 1
ATOM 1559 O O . PHE A 1 202 ? 8.320 5.907 -9.663 1.00 98.81 202 PHE A O 1
ATOM 1566 N N . GLN A 1 203 ? 9.802 5.202 -11.181 1.00 98.69 203 GLN A N 1
ATOM 1567 C CA . GLN A 1 203 ? 10.131 3.951 -10.489 1.00 98.69 203 GLN A CA 1
ATOM 1568 C C . GLN A 1 203 ? 11.633 3.891 -10.216 1.00 98.69 203 GLN A C 1
ATOM 1570 O O . GLN A 1 203 ? 12.442 4.004 -11.135 1.00 98.69 203 GLN A O 1
ATOM 1575 N N . GLY A 1 204 ? 12.011 3.711 -8.955 1.00 98.69 204 GLY A N 1
ATOM 1576 C CA . GLY A 1 204 ? 13.394 3.579 -8.513 1.00 98.69 204 GLY A CA 1
ATOM 1577 C C . GLY A 1 204 ? 13.601 2.259 -7.785 1.00 98.69 204 GLY A C 1
ATOM 1578 O O . GLY A 1 204 ? 12.944 2.009 -6.774 1.00 98.69 204 GLY A O 1
ATOM 1579 N N . GLY A 1 205 ? 14.522 1.422 -8.257 1.00 97.19 205 GLY A N 1
ATOM 1580 C CA . GLY A 1 205 ? 14.774 0.145 -7.603 1.00 97.19 205 GLY A CA 1
ATOM 1581 C C . GLY A 1 205 ? 15.821 -0.743 -8.239 1.00 97.19 205 GLY A C 1
ATOM 1582 O O . GLY A 1 205 ? 16.537 -0.317 -9.128 1.00 97.19 205 GLY A O 1
ATOM 1583 N N . PHE A 1 206 ? 15.960 -1.987 -7.783 1.00 97.94 206 PHE A N 1
ATOM 1584 C CA . PHE A 1 206 ? 16.844 -2.944 -8.462 1.00 97.94 206 PHE A CA 1
ATOM 1585 C C . PHE A 1 206 ? 16.162 -3.491 -9.716 1.00 97.94 206 PHE A C 1
ATOM 1587 O O . PHE A 1 206 ? 16.791 -3.563 -10.771 1.00 97.94 206 PHE A O 1
ATOM 1594 N N . PHE A 1 207 ? 14.877 -3.819 -9.600 1.00 98.62 207 PHE A N 1
ATOM 1595 C CA . PHE A 1 207 ? 14.049 -4.333 -10.681 1.00 98.62 207 PHE A CA 1
ATOM 1596 C C . PHE A 1 207 ? 12.781 -3.495 -10.798 1.00 98.62 207 PHE A C 1
ATOM 1598 O O . PHE A 1 207 ? 11.990 -3.433 -9.857 1.00 98.62 207 PHE A O 1
ATOM 1605 N N . ASN A 1 208 ? 12.580 -2.881 -11.959 1.00 98.69 208 ASN A N 1
ATOM 1606 C CA . ASN A 1 208 ? 11.370 -2.135 -12.277 1.00 98.69 208 ASN A CA 1
ATOM 1607 C C . ASN A 1 208 ? 10.640 -2.814 -13.436 1.00 98.69 208 ASN A C 1
ATOM 1609 O O . ASN A 1 208 ? 11.231 -3.055 -14.489 1.00 98.69 208 ASN A O 1
ATOM 1613 N N . TYR A 1 209 ? 9.355 -3.093 -13.249 1.00 98.69 209 TYR A N 1
ATOM 1614 C CA . TYR A 1 209 ? 8.451 -3.587 -14.276 1.00 98.69 209 TYR A CA 1
ATOM 1615 C C . TYR A 1 209 ? 7.180 -2.734 -14.303 1.00 98.69 209 TYR A C 1
ATOM 1617 O O . TYR A 1 209 ? 6.556 -2.501 -13.265 1.00 98.69 209 TYR A O 1
ATOM 1625 N N . ALA A 1 210 ? 6.781 -2.317 -15.500 1.00 98.31 210 ALA A N 1
ATOM 1626 C CA . ALA A 1 210 ? 5.473 -1.730 -15.774 1.00 98.31 210 ALA A CA 1
ATOM 1627 C C . ALA A 1 210 ? 4.964 -2.259 -17.120 1.00 98.31 210 ALA A C 1
ATOM 1629 O O . ALA A 1 210 ? 5.733 -2.249 -18.083 1.00 98.31 210 ALA A O 1
ATOM 1630 N N . ALA A 1 211 ? 3.710 -2.703 -17.242 1.00 98.38 211 ALA A N 1
ATOM 1631 C CA . ALA A 1 211 ? 3.203 -3.125 -18.552 1.00 98.38 211 ALA A CA 1
ATOM 1632 C C . ALA A 1 211 ? 3.223 -1.947 -19.543 1.00 98.38 211 ALA A C 1
ATOM 1634 O O . ALA A 1 211 ? 3.826 -2.064 -20.609 1.00 98.38 211 ALA A O 1
ATOM 1635 N N . GLU A 1 212 ? 2.702 -0.788 -19.142 1.00 98.50 212 GLU A N 1
ATOM 1636 C CA . GLU A 1 212 ? 2.906 0.482 -19.846 1.00 98.50 212 GLU A CA 1
ATOM 1637 C C . GLU A 1 212 ? 3.625 1.476 -18.933 1.00 98.50 212 GLU A C 1
ATOM 1639 O O . GLU A 1 212 ? 3.115 1.821 -17.870 1.00 98.50 212 GLU A O 1
ATOM 1644 N N . MET A 1 213 ? 4.791 1.970 -19.339 1.00 98.38 213 MET A N 1
ATOM 1645 C CA . MET A 1 213 ? 5.543 2.971 -18.586 1.00 98.38 213 MET A CA 1
ATOM 1646 C C . MET A 1 213 ? 5.431 4.344 -19.242 1.00 98.38 213 MET A C 1
ATOM 1648 O O . MET A 1 213 ? 5.809 4.506 -20.398 1.00 98.38 213 MET A O 1
ATOM 1652 N N . ARG A 1 214 ? 5.003 5.355 -18.484 1.00 98.69 214 ARG A N 1
ATOM 1653 C CA . ARG A 1 214 ? 5.085 6.775 -18.846 1.00 98.69 214 ARG A CA 1
ATOM 1654 C C . ARG A 1 214 ? 5.917 7.519 -17.804 1.00 98.69 214 ARG A C 1
ATOM 1656 O O . ARG A 1 214 ? 5.471 7.681 -16.675 1.00 98.69 214 ARG A O 1
ATOM 1663 N N . GLY A 1 215 ? 7.123 7.961 -18.144 1.00 98.31 215 GLY A N 1
ATOM 1664 C CA . GLY A 1 215 ? 8.009 8.663 -17.204 1.00 98.31 215 GLY A CA 1
ATOM 1665 C C . GLY A 1 215 ? 9.394 8.033 -17.071 1.00 98.31 215 GLY A C 1
ATOM 1666 O O . GLY A 1 215 ? 10.031 7.746 -18.077 1.00 98.31 215 GLY A O 1
ATOM 1667 N N . VAL A 1 216 ? 9.907 7.874 -15.850 1.00 98.75 216 VAL A N 1
ATOM 1668 C CA . VAL A 1 216 ? 11.310 7.490 -15.612 1.00 98.75 216 VAL A CA 1
ATOM 1669 C C . VAL A 1 216 ? 11.419 6.208 -14.792 1.00 98.75 216 VAL A C 1
ATOM 1671 O O . VAL A 1 216 ? 10.844 6.118 -13.710 1.00 98.75 216 VAL A O 1
ATOM 1674 N N . GLN A 1 217 ? 12.203 5.241 -15.271 1.00 98.69 217 GLN A N 1
ATOM 1675 C CA . GLN A 1 217 ? 12.633 4.082 -14.482 1.00 98.69 217 GLN A CA 1
ATOM 1676 C C . GLN A 1 217 ? 14.145 4.146 -14.239 1.00 98.69 217 GLN A C 1
ATOM 1678 O O . GLN A 1 217 ? 14.928 4.273 -15.179 1.00 98.69 217 GLN A O 1
ATOM 1683 N N . LEU A 1 218 ? 14.561 4.046 -12.979 1.00 98.69 218 LEU A N 1
ATOM 1684 C CA . LEU A 1 218 ? 15.957 3.966 -12.562 1.00 98.69 218 LEU A CA 1
ATOM 1685 C C . LEU A 1 218 ? 16.180 2.651 -11.818 1.00 98.69 218 LEU A C 1
ATOM 1687 O O . LEU A 1 218 ? 15.598 2.435 -10.752 1.00 98.69 218 LEU A O 1
ATOM 1691 N N . GLY A 1 219 ? 17.048 1.789 -12.340 1.00 97.38 219 GLY A N 1
ATOM 1692 C CA . GLY A 1 219 ? 17.367 0.542 -11.659 1.00 97.38 219 GLY A CA 1
ATOM 1693 C C . GLY A 1 219 ? 18.432 -0.315 -12.306 1.00 97.38 219 GLY A C 1
ATOM 1694 O O . GLY A 1 219 ? 19.012 0.076 -13.306 1.00 97.38 219 GLY A O 1
ATOM 1695 N N . LEU A 1 220 ? 18.740 -1.483 -11.736 1.00 97.88 220 LEU A N 1
ATOM 1696 C CA . LEU A 1 220 ? 19.672 -2.408 -12.393 1.00 97.88 220 LEU A CA 1
ATOM 1697 C C . LEU A 1 220 ? 19.035 -2.998 -13.649 1.00 97.88 220 LEU A C 1
ATOM 1699 O O . LEU A 1 220 ? 19.682 -3.050 -14.695 1.00 97.88 220 LEU A O 1
ATOM 1703 N N . VAL A 1 221 ? 17.769 -3.397 -13.538 1.00 98.50 221 VAL A N 1
ATOM 1704 C CA . VAL A 1 221 ? 16.958 -3.885 -14.647 1.00 98.50 221 VAL A CA 1
ATOM 1705 C C . VAL A 1 221 ? 15.645 -3.115 -14.698 1.00 98.50 221 VAL A C 1
ATOM 1707 O O . VAL A 1 221 ? 14.895 -3.081 -13.723 1.00 98.50 221 VAL A O 1
ATOM 1710 N N . ASN A 1 222 ? 15.357 -2.540 -15.859 1.00 98.56 222 ASN A N 1
ATOM 1711 C CA . ASN A 1 222 ? 14.086 -1.906 -16.174 1.00 98.56 222 ASN A CA 1
ATOM 1712 C C . ASN A 1 222 ? 13.421 -2.682 -17.309 1.00 98.56 222 ASN A C 1
ATOM 1714 O O . ASN A 1 222 ? 14.072 -3.012 -18.300 1.00 98.56 222 ASN A O 1
ATOM 1718 N N . TYR A 1 223 ? 12.135 -2.979 -17.170 1.00 98.50 223 TYR A N 1
ATOM 1719 C CA . TYR A 1 223 ? 11.358 -3.673 -18.185 1.00 98.50 223 TYR A CA 1
ATOM 1720 C C . TYR A 1 223 ? 10.001 -3.004 -18.365 1.00 98.50 223 TYR A C 1
ATOM 1722 O O . TYR A 1 223 ? 9.284 -2.736 -17.398 1.00 98.50 223 TYR A O 1
ATOM 1730 N N . THR A 1 224 ? 9.611 -2.798 -19.617 1.00 97.75 224 THR A N 1
ATOM 1731 C CA . THR A 1 224 ? 8.237 -2.439 -19.954 1.00 97.75 224 THR A CA 1
ATOM 1732 C C . THR A 1 224 ? 7.805 -3.021 -21.290 1.00 97.75 224 THR A C 1
ATOM 1734 O O . THR A 1 224 ? 8.635 -3.207 -22.182 1.00 97.75 224 THR A O 1
ATOM 1737 N N . LYS A 1 225 ? 6.505 -3.308 -21.445 1.00 98.00 225 LYS A N 1
ATOM 1738 C CA . LYS A 1 225 ? 5.946 -3.735 -22.738 1.00 98.00 225 LYS A CA 1
ATOM 1739 C C . LYS A 1 225 ? 5.733 -2.542 -23.673 1.00 98.00 225 LYS A C 1
ATOM 1741 O O . LYS A 1 225 ? 5.816 -2.722 -24.880 1.00 98.00 225 LYS A O 1
ATOM 1746 N N . SER A 1 226 ? 5.501 -1.347 -23.129 1.00 97.88 226 SER A N 1
ATOM 1747 C CA . SER A 1 226 ? 5.388 -0.101 -23.891 1.00 97.88 226 SER A CA 1
ATOM 1748 C C . SER A 1 226 ? 5.980 1.066 -23.108 1.00 97.88 226 SER A C 1
ATOM 1750 O O . SER A 1 226 ? 5.511 1.370 -22.012 1.00 97.88 226 SER A O 1
ATOM 1752 N N . LEU A 1 227 ? 6.972 1.751 -23.681 1.00 98.38 227 LEU A N 1
ATOM 1753 C CA . LEU A 1 227 ? 7.668 2.875 -23.050 1.00 98.38 227 LEU A CA 1
ATOM 1754 C C . LEU A 1 227 ? 7.247 4.220 -23.662 1.00 98.38 227 LEU A C 1
ATOM 1756 O O . LEU A 1 227 ? 7.325 4.414 -24.864 1.00 98.38 227 LEU A O 1
ATOM 1760 N N . ASN A 1 228 ? 6.883 5.187 -22.831 1.00 98.25 228 ASN A N 1
ATOM 1761 C CA . ASN A 1 228 ? 6.871 6.608 -23.171 1.00 98.25 228 ASN A CA 1
ATOM 1762 C C . ASN A 1 228 ? 7.664 7.365 -22.095 1.00 98.25 228 ASN A C 1
ATOM 1764 O O . ASN A 1 228 ? 7.129 7.810 -21.080 1.00 98.25 228 ASN A O 1
ATOM 1768 N N . GLY A 1 229 ? 8.980 7.412 -22.245 1.00 97.69 229 GLY A N 1
ATOM 1769 C CA . GLY A 1 229 ? 9.869 8.032 -21.282 1.00 97.69 229 GLY A CA 1
ATOM 1770 C C . GLY A 1 229 ? 11.295 7.507 -21.348 1.00 97.69 229 GLY A C 1
ATOM 1771 O O . GLY A 1 229 ? 11.810 7.205 -22.422 1.00 97.69 229 GLY A O 1
ATOM 1772 N N . LEU A 1 230 ? 11.941 7.429 -20.185 1.00 98.44 230 LEU A N 1
ATOM 1773 C CA . LEU A 1 230 ? 13.368 7.160 -20.026 1.00 98.44 230 LEU A CA 1
ATOM 1774 C C . LEU A 1 230 ? 13.602 6.003 -19.047 1.00 98.44 230 LEU A C 1
ATOM 1776 O O . LEU A 1 230 ? 13.039 5.967 -17.956 1.00 98.44 230 LEU A O 1
ATOM 1780 N N . GLN A 1 231 ? 14.496 5.093 -19.404 1.00 98.56 231 GLN A N 1
ATOM 1781 C CA . GLN A 1 231 ? 15.014 4.044 -18.535 1.00 98.56 231 GLN A CA 1
ATOM 1782 C C . GLN A 1 231 ? 16.517 4.248 -18.349 1.00 98.56 231 GLN A C 1
ATOM 1784 O O . GLN A 1 231 ? 17.232 4.502 -19.319 1.00 98.56 231 GLN A O 1
ATOM 1789 N N . ILE A 1 232 ? 17.000 4.127 -17.115 1.00 98.56 232 ILE A N 1
ATOM 1790 C CA . ILE A 1 232 ? 18.422 4.198 -16.775 1.00 98.56 232 ILE A CA 1
ATOM 1791 C C . ILE A 1 232 ? 18.774 2.966 -15.944 1.00 98.56 232 ILE A C 1
ATOM 1793 O O . ILE A 1 232 ? 18.199 2.750 -14.873 1.00 98.56 232 ILE A O 1
ATOM 1797 N N . GLY A 1 233 ? 19.716 2.158 -16.428 1.00 97.25 233 GLY A N 1
ATOM 1798 C CA . GLY A 1 233 ? 20.065 0.891 -15.791 1.00 97.25 233 GLY A CA 1
ATOM 1799 C C . GLY A 1 233 ? 21.026 0.000 -16.558 1.00 97.25 233 GLY A C 1
ATOM 1800 O O . GLY A 1 233 ? 21.334 0.265 -17.714 1.00 97.25 233 GLY A O 1
ATOM 1801 N N . LEU A 1 234 ? 21.507 -1.078 -15.936 1.00 97.31 234 LEU A N 1
ATOM 1802 C CA . LEU A 1 234 ? 22.421 -2.027 -16.592 1.00 97.31 234 LEU A CA 1
ATOM 1803 C C . LEU A 1 234 ? 21.721 -2.891 -17.652 1.00 97.31 234 LEU A C 1
ATOM 1805 O O . LEU A 1 234 ? 22.372 -3.343 -18.590 1.00 97.31 234 LEU A O 1
ATOM 1809 N N . GLY A 1 235 ? 20.407 -3.083 -17.546 1.00 97.88 235 GLY A N 1
ATOM 1810 C CA . GLY A 1 235 ? 19.591 -3.703 -18.585 1.00 97.88 235 GLY A CA 1
ATOM 1811 C C . GLY A 1 235 ? 18.237 -3.021 -18.708 1.00 97.88 235 GLY A C 1
ATOM 1812 O O . GLY A 1 235 ? 17.472 -2.989 -17.750 1.00 97.88 235 GLY A O 1
ATOM 1813 N N . ASN A 1 236 ? 17.935 -2.479 -19.883 1.00 98.12 236 ASN A N 1
ATOM 1814 C CA . ASN A 1 236 ? 16.712 -1.718 -20.130 1.00 98.12 236 ASN A CA 1
ATOM 1815 C C . ASN A 1 236 ? 15.958 -2.338 -21.302 1.00 98.12 236 ASN A C 1
ATOM 1817 O O . ASN A 1 236 ? 16.427 -2.254 -22.439 1.00 98.12 236 ASN A O 1
ATOM 1821 N N . TYR A 1 237 ? 14.815 -2.955 -21.016 1.00 98.38 237 TYR A N 1
ATOM 1822 C CA . TYR A 1 237 ? 13.947 -3.587 -21.999 1.00 98.38 237 TYR A CA 1
ATOM 1823 C C . TYR A 1 237 ? 12.737 -2.702 -22.297 1.00 98.38 237 TYR A C 1
ATOM 1825 O O . TYR A 1 237 ? 11.970 -2.344 -21.396 1.00 98.38 237 TYR A O 1
ATOM 1833 N N . ASN A 1 238 ? 12.564 -2.397 -23.577 1.00 97.06 238 ASN A N 1
ATOM 1834 C CA . ASN A 1 238 ? 11.491 -1.577 -24.114 1.00 97.06 238 ASN A CA 1
ATOM 1835 C C . ASN A 1 238 ? 10.739 -2.351 -25.205 1.00 97.06 238 ASN A C 1
ATOM 1837 O O . ASN A 1 238 ? 11.231 -2.511 -26.323 1.00 97.06 238 ASN A O 1
ATOM 1841 N N . GLY A 1 239 ? 9.519 -2.793 -24.900 1.00 96.12 239 GLY A N 1
ATOM 1842 C CA . GLY A 1 239 ? 8.693 -3.558 -25.833 1.00 96.12 239 GLY A CA 1
ATOM 1843 C C . GLY A 1 239 ? 8.198 -2.790 -27.067 1.00 96.12 239 GLY A C 1
ATOM 1844 O O . GLY A 1 239 ? 7.791 -3.446 -28.025 1.00 96.12 239 GLY A O 1
ATOM 1845 N N . ASN A 1 240 ? 8.320 -1.452 -27.119 1.00 95.38 240 ASN A N 1
ATOM 1846 C CA . ASN A 1 240 ? 8.094 -0.689 -28.360 1.00 95.38 240 ASN A CA 1
ATOM 1847 C C . ASN A 1 240 ? 9.151 -0.995 -29.425 1.00 95.38 240 ASN A C 1
ATOM 1849 O O . ASN A 1 240 ? 8.907 -0.785 -30.608 1.00 95.38 240 ASN A O 1
ATOM 1853 N N . LYS A 1 241 ? 10.329 -1.483 -29.008 1.00 94.25 241 LYS A N 1
ATOM 1854 C CA . LYS A 1 241 ? 11.495 -1.748 -29.867 1.00 94.25 241 LYS A CA 1
ATOM 1855 C C . LYS A 1 241 ? 12.077 -0.509 -30.552 1.00 94.25 241 LYS A C 1
ATOM 1857 O O . LYS A 1 241 ? 12.861 -0.646 -31.486 1.00 94.25 241 LYS A O 1
ATOM 1862 N N . GLU A 1 242 ? 11.757 0.679 -30.049 1.00 88.88 242 GLU A N 1
ATOM 1863 C CA . GLU A 1 242 ? 12.253 1.962 -30.546 1.00 88.88 242 GLU A CA 1
ATOM 1864 C C . GLU A 1 242 ? 12.934 2.740 -29.404 1.00 88.88 242 GLU A C 1
ATOM 1866 O O . GLU A 1 242 ? 12.275 2.982 -28.393 1.00 88.88 242 GLU A O 1
ATOM 1871 N N . PRO A 1 243 ? 14.222 3.130 -29.527 1.00 85.19 243 PRO A N 1
ATOM 1872 C CA . PRO A 1 243 ? 15.104 2.876 -30.665 1.00 85.19 243 PRO A CA 1
ATOM 1873 C C . PRO A 1 243 ? 15.533 1.407 -30.769 1.00 85.19 243 PRO A C 1
ATOM 1875 O O . PRO A 1 243 ? 15.796 0.939 -31.871 1.00 85.19 243 PRO A O 1
ATOM 1878 N N . LEU A 1 244 ? 15.607 0.686 -29.645 1.00 92.25 244 LEU A N 1
ATOM 1879 C CA . LEU A 1 244 ? 15.956 -0.733 -29.581 1.00 92.25 244 LEU A CA 1
ATOM 1880 C C . LEU A 1 244 ? 15.198 -1.424 -28.444 1.00 92.25 244 LEU A C 1
ATOM 1882 O O . LEU A 1 244 ? 14.901 -0.824 -27.409 1.00 92.25 244 LEU A O 1
ATOM 1886 N N . GLU A 1 245 ? 14.948 -2.723 -28.617 1.00 96.00 245 GLU A N 1
ATOM 1887 C CA . GLU A 1 245 ? 14.285 -3.558 -27.609 1.00 96.00 245 GLU A CA 1
ATOM 1888 C C . GLU A 1 245 ? 15.093 -3.668 -26.310 1.00 96.00 245 GLU A C 1
ATOM 1890 O O . GLU A 1 245 ? 14.512 -3.662 -25.229 1.00 96.00 245 GLU A O 1
ATOM 1895 N N . PHE A 1 246 ? 16.425 -3.727 -26.398 1.00 97.00 246 PHE A N 1
ATOM 1896 C CA . PHE A 1 246 ? 17.317 -3.805 -25.244 1.00 97.00 246 PHE A CA 1
ATOM 1897 C C . PHE A 1 246 ? 18.482 -2.824 -25.371 1.00 97.00 246 PHE A C 1
ATOM 1899 O O . PHE A 1 246 ? 19.145 -2.775 -26.409 1.00 97.00 246 PHE A O 1
ATOM 1906 N N . MET A 1 247 ? 18.773 -2.092 -24.293 1.00 96.31 247 MET A N 1
ATOM 1907 C CA . MET A 1 247 ? 19.945 -1.219 -24.198 1.00 96.31 247 MET A CA 1
ATOM 1908 C C . MET A 1 247 ? 20.588 -1.269 -22.809 1.00 96.31 247 MET A C 1
ATOM 1910 O O . MET A 1 247 ? 19.921 -1.437 -21.785 1.00 96.31 247 MET A O 1
ATOM 1914 N N . VAL A 1 248 ? 21.904 -1.062 -22.778 1.00 95.56 248 VAL A N 1
ATOM 1915 C CA . VAL A 1 248 ? 22.698 -0.921 -21.550 1.00 95.56 248 VAL A CA 1
ATOM 1916 C C . VAL A 1 248 ? 22.836 0.567 -21.214 1.00 95.56 248 VAL A C 1
ATOM 1918 O O . VAL A 1 248 ? 22.934 1.405 -22.107 1.00 95.56 248 VAL A O 1
ATOM 1921 N N . LEU A 1 249 ? 22.871 0.889 -19.923 1.00 95.56 249 LEU A N 1
ATOM 1922 C CA . LEU A 1 249 ? 22.919 2.229 -19.320 1.00 95.56 249 LEU A CA 1
ATOM 1923 C C . LEU A 1 249 ? 21.657 3.072 -19.504 1.00 95.56 249 LEU A C 1
ATOM 1925 O O . LEU A 1 249 ? 21.141 3.558 -18.501 1.00 95.56 249 LEU A O 1
ATOM 1929 N N . VAL A 1 250 ? 21.170 3.265 -20.731 1.00 97.25 250 VAL A N 1
ATOM 1930 C CA . VAL A 1 250 ? 20.033 4.154 -21.021 1.00 97.25 250 VAL A CA 1
ATOM 1931 C C . VAL A 1 250 ? 19.182 3.603 -22.172 1.00 97.25 250 VAL A C 1
ATOM 1933 O O . VAL A 1 250 ? 19.736 3.139 -23.164 1.00 97.25 250 VAL A O 1
ATOM 1936 N N . ASN A 1 251 ? 17.851 3.689 -22.063 1.00 97.62 251 ASN A N 1
ATOM 1937 C CA . ASN A 1 251 ? 16.879 3.467 -23.149 1.00 97.62 251 ASN A CA 1
ATOM 1938 C C . ASN A 1 251 ? 15.772 4.537 -23.075 1.00 97.62 251 ASN A C 1
ATOM 1940 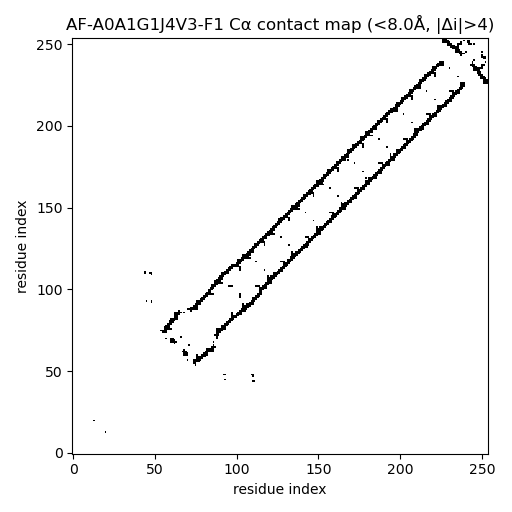O O . ASN A 1 251 ? 15.503 5.057 -21.994 1.00 97.62 251 ASN A O 1
ATOM 1944 N N . TRP A 1 252 ? 15.139 4.899 -24.188 1.00 97.44 252 TRP A N 1
ATOM 1945 C CA . TRP A 1 252 ? 14.086 5.923 -24.229 1.00 97.44 252 TRP A CA 1
ATOM 1946 C C . TRP A 1 252 ? 13.105 5.680 -25.375 1.00 97.44 252 TRP A C 1
ATOM 1948 O O . TRP A 1 252 ? 13.451 5.029 -26.346 1.00 97.44 252 TRP A O 1
ATOM 1958 N N . SER A 1 253 ? 11.894 6.220 -25.293 1.00 96.56 253 SER A N 1
ATOM 1959 C CA . SER A 1 253 ? 10.891 6.193 -26.371 1.00 96.56 253 SER A CA 1
ATOM 1960 C C . SER A 1 253 ? 9.862 7.281 -26.071 1.00 96.56 253 SER A C 1
ATOM 1962 O O . SER A 1 253 ? 9.515 7.436 -24.904 1.00 96.56 253 SER A O 1
ATOM 1964 N N . PHE A 1 254 ? 9.428 8.076 -27.051 1.00 92.62 254 PHE A N 1
ATOM 1965 C CA . PHE A 1 254 ? 8.551 9.237 -26.829 1.00 92.62 254 PHE A CA 1
ATOM 1966 C C . PHE A 1 254 ? 7.436 9.303 -27.863 1.00 92.62 254 PHE A C 1
ATOM 1968 O O . PHE A 1 254 ? 7.737 9.032 -29.045 1.00 92.62 254 PHE A O 1
#

pLDDT: mean 89.49, std 15.45, range [42.5, 98.81]

Foldseek 3Di:
DPPVVVVVVVVVVCVVCVVVVVVVVVVVVVVVVVVVVVVVVVVVLVVQLDDDDDDPADAEKEAAAPPRIPDHLDHEHRHEHEYAAYDHHAEYEEYHDYNEYEDEYAEEYHGEHYYQEYHYCYEYHEEDAHQYYEHVEEYAYEYHHQEYEYAYEYHYEYEHQEAEYEYEAEEEYAHQEYEYAYEYEYEYHHQEYEYVAEYAEEYEHQEYEHQHYHEEYEHQEYEYLDFAYKYAHQWYAHNVCVVHRIDGGIDHDD

Secondary structure (DSSP, 8-state):
--SHHHHHHHHHHHHH-HHHHHHHHHHHHHHHHHHHHHHHHHHHHHHTT------SEEEEEEEEETTEESS-TTSEEEEEEEESSEEEES-EEEEEEESSSEEEESS-EEEEEESSEEEESS-EEEEEESSEEEESS-EEEEEESSEEEESS-EEEEEEEEEEEESS-EEEEEEEEEEEESS-EEEEEEEEEEEEEEEEEEEEEEEEEEEEEEEEEEEEEEEEEEEEEEEEEEEEEEETT-SS-SEEEEEEEE-